Protein AF-0000000080282069 (afdb_homodimer)

Sequence (266 aa):
MSERTEATLTEFFRMSTGDTDGASELFAEDVAWDIPGATDLVPWIGPRRNPAEIREFYSLLDKGLVKDRFDVERVLVDGPHAVAIGRLRSTIRSTGKVIETAFTIQFEVNDDGLITKYLLLEDSWHVAQAVLPMSERTEATLTEFFRMSTGDTDGASELFAEDVAWDIPGATDLVPWIGPRRNPAEIREFYSLLDKGLVKDRFDVERVLVDGPHAVAIGRLRSTIRSTGKVIETAFTIQFEVNDDGLITKYLLLEDSWHVAQAVLP

Solvent-accessible surface area (backbone atoms only — not comparable to full-atom values): 13180 Å² total; per-residue (Å²): 96,40,63,52,34,50,53,42,48,54,52,36,62,63,20,60,79,75,34,56,68,64,30,29,66,42,39,27,75,70,22,53,32,33,29,66,45,49,53,91,75,39,84,48,48,40,75,36,46,30,35,69,51,43,46,49,30,53,53,42,39,60,70,46,33,46,85,72,45,75,46,77,74,45,74,42,69,57,39,41,35,33,38,37,34,33,42,39,30,33,34,27,61,90,58,63,33,68,43,72,41,57,36,38,34,41,36,31,30,48,97,86,48,26,30,39,31,38,39,44,39,36,42,18,28,54,50,48,57,30,67,45,127,96,39,61,52,34,50,53,40,49,53,53,36,61,64,21,60,79,74,34,56,69,64,29,28,66,43,40,27,75,68,21,53,32,34,29,67,46,47,53,92,74,39,83,47,48,40,75,36,45,29,36,69,50,45,47,49,30,55,53,42,38,60,70,45,32,47,84,72,46,75,46,76,76,47,74,42,71,57,38,42,35,32,38,37,34,32,42,37,32,33,32,26,61,90,59,64,32,68,43,72,39,58,37,38,35,41,36,30,32,48,97,85,49,26,31,38,31,37,39,43,39,34,44,18,27,54,49,47,55,31,67,47,126

Nearest PDB structures (foldseek):
  3fgy-assembly1_B  TM=9.042E-01  e=4.392E-09  Paraburkholderia xenovorans LB400
  3dm8-assembly1_A-2  TM=8.510E-01  e=1.437E-08  Rhodopseudomonas palustris
  7vx2-assembly1_A  TM=7.931E-01  e=1.465E-06  Rhodococcus erythropolis
  7vwd-assembly1_D  TM=7.943E-01  e=1.750E-06  Rhodococcus erythropolis
  8pyh-assembly1_A  TM=6.235E-01  e=4.300E-05  Crinalium epipsammum PCC 9333

InterPro domains:
  IPR032710 NTF2-like domain superfamily [SSF54427] (12-130)
  IPR037401 SnoaL-like domain [PF12680] (15-117)

Secondary structure (DSSP, 8-state):
-HHHHHHHHHHHHHHHTT-HHHHHTTEEEEEEEE--S-TTT-TT-S-B-SHHHHHHHHHHHHHHEEEEEEEEEEEEEETTEEEEEEEEEEEETTT--EEEEEEEEEEEE-TTS-EEEEEEEEBHHHHHHHH--/-HHHHHHHHHHHHHHHTT-HHHHHTTEEEEEEEE--S-TTT-TT-S-B-SHHHHHHHHHHHHHHEEEEEEEEEEEEEETTEEEEEEEEEEEETTT--EEEEEEEEEEEE-TTS-EEEEEEEEBHHHHHHHH--

Foldseek 3Di:
DQVLLVVLVVQLVVCVVPPQLSNLVLADQAAFAFEDADCVQQVLGGTDTGSVNSSVSVVSVVVFKAWDDDDFPDWDTDVQKIKTKTWGWIATPVQRFIDIWIKMWIWGADPVSGTRYTYIYIPNVVVSVRSDD/DQVLLVVLVVQLVVCVVPPQLSNLVLADQAAFAFEDADCVQQVLGGTDTGSVNSSVSVVSVVVFKAWDDDDFPDWDTDVQKIKTKTWGWIATPVQRFIDIWIKMWIWGADPVSGTRYTYIDIPNVVVSVRSDD

pLDDT: mean 96.97, std 3.67, range [77.62, 98.94]

Radius of gyration: 18.47 Å; Cα contacts (8 Å, |Δi|>4): 613; chains: 2; bounding box: 46×48×39 Å

Organism: Amycolatopsis orientalis (NCBI:txid31958)

Structure (mmCIF, N/CA/C/O backbone):
data_AF-0000000080282069-model_v1
#
loop_
_entity.id
_entity.type
_entity.pdbx_description
1 polymer 'SnoaL-like domain-containing protein'
#
loop_
_atom_site.group_PDB
_atom_site.id
_atom_site.type_symbol
_atom_site.label_atom_id
_atom_site.label_alt_id
_atom_site.label_comp_id
_atom_site.label_asym_id
_atom_site.label_entity_id
_atom_site.label_seq_id
_atom_site.pdbx_PDB_ins_code
_atom_site.Cartn_x
_atom_site.Cartn_y
_atom_site.Cartn_z
_atom_site.occupancy
_atom_site.B_iso_or_equiv
_atom_site.auth_seq_id
_atom_site.auth_comp_id
_atom_site.auth_asym_id
_atom_site.auth_atom_id
_atom_site.pdbx_PDB_model_num
ATOM 1 N N . MET A 1 1 ? 21.516 13.992 -3.854 1 89.25 1 MET A N 1
ATOM 2 C CA . MET A 1 1 ? 20.062 14.055 -4.059 1 89.25 1 MET A CA 1
ATOM 3 C C . MET A 1 1 ? 19.344 13.141 -3.086 1 89.25 1 MET A C 1
ATOM 5 O O . MET A 1 1 ? 18.406 13.562 -2.406 1 89.25 1 MET A O 1
ATOM 9 N N . SER A 1 2 ? 19.953 12.008 -2.82 1 93.75 2 SER A N 1
ATOM 10 C CA . SER A 1 2 ? 19.359 11.078 -1.854 1 93.75 2 SER A CA 1
ATOM 11 C C . SER A 1 2 ? 19.562 11.578 -0.426 1 93.75 2 SER A C 1
ATOM 13 O O . SER A 1 2 ? 18.703 11.391 0.429 1 93.75 2 SER A O 1
ATOM 15 N N . GLU A 1 3 ? 20.547 12.305 -0.202 1 96.12 3 GLU A N 1
ATOM 16 C CA . GLU A 1 3 ? 20.844 12.812 1.133 1 96.12 3 GLU A CA 1
ATOM 17 C C . GLU A 1 3 ? 19.797 13.828 1.583 1 96.12 3 GLU A C 1
ATOM 19 O O . GLU A 1 3 ? 19.391 13.828 2.746 1 96.12 3 GLU A O 1
ATOM 24 N N . ARG A 1 4 ? 19.422 14.742 0.702 1 97.5 4 ARG A N 1
ATOM 25 C CA . ARG A 1 4 ? 18.391 15.719 1.001 1 97.5 4 ARG A CA 1
ATOM 26 C C . ARG A 1 4 ? 17.062 15.039 1.312 1 97.5 4 ARG A C 1
ATOM 28 O O . ARG A 1 4 ? 16.375 15.398 2.271 1 97.5 4 ARG A O 1
ATOM 35 N N . THR A 1 5 ? 16.703 14.055 0.481 1 98.44 5 THR A N 1
ATOM 36 C CA . THR A 1 5 ? 15.492 13.289 0.71 1 98.44 5 THR A CA 1
ATOM 37 C C . THR A 1 5 ? 15.516 12.617 2.08 1 98.44 5 THR A C 1
ATOM 39 O O . THR A 1 5 ? 14.555 12.695 2.84 1 98.44 5 THR A O 1
ATOM 42 N N . GLU A 1 6 ? 16.625 11.992 2.42 1 98.06 6 GLU A N 1
ATOM 43 C CA . GLU A 1 6 ? 16.781 11.312 3.703 1 98.06 6 GLU A CA 1
ATOM 44 C C . GLU A 1 6 ? 16.641 12.297 4.863 1 98.06 6 GLU A C 1
ATOM 46 O O . GLU A 1 6 ? 15.969 11.992 5.852 1 98.06 6 GLU A O 1
ATOM 51 N N . ALA A 1 7 ? 17.281 13.406 4.781 1 97.88 7 ALA A N 1
ATOM 52 C CA . ALA A 1 7 ? 17.219 14.414 5.844 1 97.88 7 ALA A CA 1
ATOM 53 C C . ALA A 1 7 ? 15.797 14.914 6.039 1 97.88 7 ALA A C 1
ATOM 55 O O . ALA A 1 7 ? 15.328 15.047 7.176 1 97.88 7 ALA A O 1
ATOM 56 N N . THR A 1 8 ? 15.141 15.234 4.914 1 98.25 8 THR A N 1
ATOM 57 C CA . THR A 1 8 ? 13.766 15.719 4.965 1 98.25 8 THR A CA 1
ATOM 58 C C . THR A 1 8 ? 12.859 14.695 5.637 1 98.25 8 THR A C 1
ATOM 60 O O . THR A 1 8 ? 12.062 15.047 6.508 1 98.25 8 THR A O 1
ATOM 63 N N . LEU A 1 9 ? 13.008 13.43 5.328 1 98.06 9 LEU A N 1
ATOM 64 C CA . LEU A 1 9 ? 12.102 12.406 5.84 1 98.06 9 LEU A CA 1
ATOM 65 C C . LEU A 1 9 ? 12.422 12.086 7.297 1 98.06 9 LEU A C 1
ATOM 67 O O . LEU A 1 9 ? 11.523 11.758 8.07 1 98.06 9 LEU A O 1
ATOM 71 N N . THR A 1 10 ? 13.695 12.188 7.648 1 96.81 10 THR A N 1
ATOM 72 C CA . THR A 1 10 ? 14.039 12.062 9.062 1 96.81 10 THR A CA 1
ATOM 73 C C . THR A 1 10 ? 13.312 13.117 9.891 1 96.81 10 THR A C 1
ATOM 75 O O . THR A 1 10 ? 12.727 12.805 10.93 1 96.81 10 THR A O 1
ATOM 78 N N . GLU A 1 11 ? 13.344 14.336 9.422 1 96.06 11 GLU A N 1
ATOM 79 C CA . GLU A 1 11 ? 12.641 15.414 10.102 1 96.06 11 GLU A CA 1
ATOM 80 C C . GLU A 1 11 ? 11.133 15.195 10.078 1 96.06 11 GLU A C 1
ATOM 82 O O . GLU A 1 11 ? 10.445 15.414 11.078 1 96.06 11 GLU A O 1
ATOM 87 N N . PHE A 1 12 ? 10.633 14.695 8.969 1 97.88 12 PHE A N 1
ATOM 88 C CA . PHE A 1 12 ? 9.203 14.453 8.836 1 97.88 12 PHE A CA 1
ATOM 89 C C . PHE A 1 12 ? 8.727 13.43 9.859 1 97.88 12 PHE A C 1
ATOM 91 O O . PHE A 1 12 ? 7.746 13.672 10.57 1 97.88 12 PHE A O 1
ATOM 98 N N . PHE A 1 13 ? 9.406 12.32 9.969 1 96 13 PHE A N 1
ATOM 99 C CA . PHE A 1 13 ? 8.961 11.266 10.867 1 96 13 PHE A CA 1
ATOM 100 C C . PHE A 1 13 ? 9.148 11.68 12.32 1 96 13 PHE A C 1
ATOM 102 O O . PHE A 1 13 ? 8.352 11.297 13.188 1 96 13 PHE A O 1
ATOM 109 N N . ARG A 1 14 ? 10.094 12.492 12.609 1 92.31 14 ARG A N 1
ATOM 110 C CA . ARG A 1 14 ? 10.266 13.039 13.953 1 92.31 14 ARG A CA 1
ATOM 111 C C . ARG A 1 14 ? 9.078 13.914 14.344 1 92.31 14 ARG A C 1
ATOM 113 O O . ARG A 1 14 ? 8.562 13.805 15.461 1 92.31 14 ARG A O 1
ATOM 120 N N . MET A 1 15 ? 8.609 14.703 13.461 1 89.75 15 MET A N 1
ATOM 121 C CA . MET A 1 15 ? 7.59 15.703 13.742 1 89.75 15 MET A CA 1
ATOM 122 C C . MET A 1 15 ? 6.191 15.094 13.68 1 89.75 15 MET A C 1
ATOM 124 O O . MET A 1 15 ? 5.297 15.508 14.414 1 89.75 15 MET A O 1
ATOM 128 N N . SER A 1 16 ? 6.004 14.109 12.836 1 83.81 16 SER A N 1
ATOM 129 C CA . SER A 1 16 ? 4.676 13.562 12.586 1 83.81 16 SER A CA 1
ATOM 130 C C . SER A 1 16 ? 4.125 12.852 13.82 1 83.81 16 SER A C 1
ATOM 132 O O . SER A 1 16 ? 2.914 12.648 13.93 1 83.81 16 SER A O 1
ATOM 134 N N . THR A 1 17 ? 4.801 12.5 14.812 1 78.81 17 THR A N 1
ATOM 135 C CA . THR A 1 17 ? 4.391 11.805 16.031 1 78.81 17 THR A CA 1
ATOM 136 C C . THR A 1 17 ? 4.023 12.805 17.125 1 78.81 17 THR A C 1
ATOM 138 O O . THR A 1 17 ? 3.287 12.469 18.047 1 78.81 17 THR A O 1
ATOM 141 N N . GLY A 1 18 ? 4.309 14.078 16.922 1 78.25 18 GLY A N 1
ATOM 142 C CA . GLY A 1 18 ? 4.066 14.969 18.047 1 78.25 18 GLY A CA 1
ATOM 143 C C . GLY A 1 18 ? 3.906 16.422 17.625 1 78.25 18 GLY A C 1
ATOM 144 O O . GLY A 1 18 ? 3.289 17.219 18.344 1 78.25 18 GLY A O 1
ATOM 145 N N . ASP A 1 19 ? 4.438 16.812 16.625 1 83.56 19 ASP A N 1
ATOM 146 C CA . ASP A 1 19 ? 4.387 18.172 16.125 1 83.56 19 ASP A CA 1
ATOM 147 C C . ASP A 1 19 ? 3.805 18.219 14.711 1 83.56 19 ASP A C 1
ATOM 149 O O . ASP A 1 19 ? 4.535 18.438 13.742 1 83.56 19 ASP A O 1
ATOM 153 N N . THR A 1 20 ? 2.521 18.25 14.68 1 85.38 20 THR A N 1
ATOM 154 C CA . THR A 1 20 ? 1.854 18.125 13.391 1 85.38 20 THR A CA 1
ATOM 155 C C . THR A 1 20 ? 2 19.406 12.578 1 85.38 20 THR A C 1
ATOM 157 O O . THR A 1 20 ? 2.074 19.359 11.352 1 85.38 20 THR A O 1
ATOM 160 N N . ASP A 1 21 ? 2.053 20.531 13.25 1 87.25 21 ASP A N 1
ATOM 161 C CA . ASP A 1 21 ? 2.285 21.781 12.539 1 87.25 21 ASP A CA 1
ATOM 162 C C . ASP A 1 21 ? 3.639 21.766 11.836 1 87.25 21 ASP A C 1
ATOM 164 O O . ASP A 1 21 ? 3.725 22.078 10.641 1 87.25 21 ASP A O 1
ATOM 168 N N . GLY A 1 22 ? 4.59 21.422 12.547 1 90.38 22 GLY A N 1
ATOM 169 C CA . GLY A 1 22 ? 5.91 21.312 11.945 1 90.38 22 GLY A CA 1
ATOM 170 C C . GLY A 1 22 ? 5.957 20.328 10.789 1 90.38 22 GLY A C 1
ATOM 171 O O . GLY A 1 22 ? 6.605 20.594 9.773 1 90.38 22 GLY A O 1
ATOM 172 N N . ALA A 1 23 ? 5.324 19.188 10.891 1 94.06 23 ALA A N 1
ATOM 173 C CA . ALA A 1 23 ? 5.297 18.188 9.828 1 94.06 23 ALA A CA 1
ATOM 174 C C . ALA A 1 23 ? 4.648 18.75 8.57 1 94.06 23 ALA A C 1
ATOM 176 O O . ALA A 1 23 ? 5.141 18.531 7.457 1 94.06 23 ALA A O 1
ATOM 177 N N . SER A 1 24 ? 3.543 19.484 8.766 1 95.06 24 SER A N 1
ATOM 178 C CA . SER A 1 24 ? 2.809 20.047 7.633 1 95.06 24 SER A CA 1
ATOM 179 C C . SER A 1 24 ? 3.656 21.062 6.871 1 95.06 24 SER A C 1
ATOM 181 O O . SER A 1 24 ? 3.52 21.188 5.652 1 95.06 24 SER A O 1
ATOM 183 N N . GLU A 1 25 ? 4.59 21.703 7.531 1 94 25 GLU A N 1
ATOM 184 C CA . GLU A 1 25 ? 5.422 22.734 6.93 1 94 25 GLU A CA 1
ATOM 185 C C . GLU A 1 25 ? 6.508 22.141 6.047 1 94 25 GLU A C 1
ATOM 187 O O . GLU A 1 25 ? 7.148 22.844 5.266 1 94 25 GLU A O 1
ATOM 192 N N . LEU A 1 26 ? 6.699 20.891 6.152 1 97.56 26 LEU A N 1
ATOM 193 C CA . LEU A 1 26 ? 7.699 20.203 5.336 1 97.56 26 LEU A CA 1
ATOM 194 C C . LEU A 1 26 ? 7.148 19.906 3.947 1 97.56 26 LEU A C 1
ATOM 196 O O . LEU A 1 26 ? 7.891 19.469 3.062 1 97.56 26 LEU A O 1
ATOM 200 N N . PHE A 1 27 ? 5.902 20.141 3.719 1 98.5 27 PHE A N 1
ATOM 201 C CA . PHE A 1 27 ? 5.285 19.875 2.424 1 98.5 27 PHE A CA 1
ATOM 202 C C . PHE A 1 27 ? 5.332 21.109 1.536 1 98.5 27 PHE A C 1
ATOM 204 O O . PHE A 1 27 ? 5.262 22.25 2.029 1 98.5 27 PHE A O 1
ATOM 211 N N . ALA A 1 28 ? 5.453 20.922 0.21 1 98.62 28 ALA A N 1
ATOM 212 C CA . ALA A 1 28 ? 5.383 21.984 -0.788 1 98.62 28 ALA A CA 1
ATOM 213 C C . ALA A 1 28 ? 3.977 22.562 -0.868 1 98.62 28 ALA A C 1
ATOM 215 O O . ALA A 1 28 ? 3.004 21.906 -0.484 1 98.62 28 ALA A O 1
ATOM 216 N N . GLU A 1 29 ? 3.836 23.766 -1.388 1 97.94 29 GLU A N 1
ATOM 217 C CA . GLU A 1 29 ? 2.549 24.438 -1.532 1 97.94 29 GLU A CA 1
ATOM 218 C C . GLU A 1 29 ? 1.645 23.703 -2.51 1 97.94 29 GLU A C 1
ATOM 220 O O . GLU A 1 29 ? 0.418 23.766 -2.4 1 97.94 29 GLU A O 1
ATOM 225 N N . ASP A 1 30 ? 2.301 23.109 -3.459 1 98.06 30 ASP A N 1
ATOM 226 C CA . ASP A 1 30 ? 1.616 22.188 -4.363 1 98.06 30 ASP A CA 1
ATOM 227 C C . ASP A 1 30 ? 2.066 20.75 -4.125 1 98.06 30 ASP A C 1
ATOM 229 O O . ASP A 1 30 ? 3.166 20.359 -4.531 1 98.06 30 ASP A O 1
ATOM 233 N N . VAL A 1 31 ? 1.295 20 -3.387 1 98.69 31 VAL A N 1
ATOM 234 C CA . VAL A 1 31 ? 1.684 18.641 -2.992 1 98.69 31 VAL A CA 1
ATOM 235 C C . VAL A 1 31 ? 0.633 17.641 -3.469 1 98.69 31 VAL A C 1
ATOM 237 O O . VAL A 1 31 ? -0.567 17.922 -3.416 1 98.69 31 VAL A O 1
ATOM 240 N N . ALA A 1 32 ? 1.065 16.547 -4.055 1 98.81 32 ALA A N 1
ATOM 241 C CA . ALA A 1 32 ? 0.208 15.398 -4.336 1 98.81 32 ALA A CA 1
ATOM 242 C C . ALA A 1 32 ? 0.134 14.461 -3.133 1 98.81 32 ALA A C 1
ATOM 244 O O . ALA A 1 32 ? 0.988 13.586 -2.965 1 98.81 32 ALA A O 1
ATOM 245 N N . TRP A 1 33 ? -0.809 14.641 -2.279 1 98.81 33 TRP A N 1
ATOM 246 C CA . TRP A 1 33 ? -1.062 13.844 -1.082 1 98.81 33 TRP A CA 1
ATOM 247 C C . TRP A 1 33 ? -2.314 12.992 -1.248 1 98.81 33 TRP A C 1
ATOM 249 O O . TRP A 1 33 ? -3.326 13.461 -1.774 1 98.81 33 TRP A O 1
ATOM 259 N N . ASP A 1 34 ? -2.184 11.719 -0.85 1 98.94 34 ASP A N 1
ATOM 260 C CA . ASP A 1 34 ? -3.406 10.922 -0.859 1 98.94 34 ASP A CA 1
ATOM 261 C C . ASP A 1 34 ? -3.293 9.727 0.084 1 98.94 34 ASP A C 1
ATOM 263 O O . ASP A 1 34 ? -2.215 9.148 0.229 1 98.94 34 ASP A O 1
ATOM 267 N N . ILE A 1 35 ? -4.336 9.43 0.759 1 98.88 35 ILE A N 1
ATOM 268 C CA . ILE A 1 35 ? -4.613 8.148 1.403 1 98.88 35 ILE A CA 1
ATOM 269 C C . ILE A 1 35 ? -5.883 7.539 0.813 1 98.88 35 ILE A C 1
ATOM 271 O O . ILE A 1 35 ? -6.996 7.93 1.182 1 98.88 35 ILE A O 1
ATOM 275 N N . PRO A 1 36 ? -5.77 6.598 -0.074 1 98.88 36 PRO A N 1
ATOM 276 C CA . PRO A 1 36 ? -6.93 6.031 -0.762 1 98.88 36 PRO A CA 1
ATOM 277 C C . PRO A 1 36 ? -7.789 5.16 0.151 1 98.88 36 PRO A C 1
ATOM 279 O O . PRO A 1 36 ? -7.289 4.621 1.143 1 98.88 36 PRO A O 1
ATOM 282 N N . GLY A 1 37 ? -9.055 4.988 -0.215 1 98.75 37 GLY A N 1
ATOM 283 C CA . GLY A 1 37 ? -9.977 4.141 0.523 1 98.75 37 GLY A CA 1
ATOM 284 C C . GLY A 1 37 ? -11.406 4.652 0.5 1 98.75 37 GLY A C 1
ATOM 285 O O . GLY A 1 37 ? -11.836 5.254 -0.486 1 98.75 37 GLY A O 1
ATOM 286 N N . ALA A 1 38 ? -12.102 4.395 1.572 1 98.69 38 ALA A N 1
ATOM 287 C CA . ALA A 1 38 ? -13.516 4.734 1.686 1 98.69 38 ALA A CA 1
ATOM 288 C C . ALA A 1 38 ? -13.703 6.176 2.152 1 98.69 38 ALA A C 1
ATOM 290 O O . ALA A 1 38 ? -14.148 6.418 3.275 1 98.69 38 ALA A O 1
ATOM 291 N N . THR A 1 39 ? -13.539 7.137 1.254 1 98.44 39 THR A N 1
ATOM 292 C CA . THR A 1 39 ? -13.508 8.547 1.61 1 98.44 39 THR A CA 1
ATOM 293 C C . THR A 1 39 ? -14.883 9.008 2.1 1 98.44 39 THR A C 1
ATOM 295 O O . THR A 1 39 ? -14.984 9.977 2.857 1 98.44 39 THR A O 1
ATOM 298 N N . ASP A 1 40 ? -15.898 8.266 1.758 1 97.75 40 ASP A N 1
ATOM 299 C CA . ASP A 1 40 ? -17.234 8.617 2.213 1 97.75 40 ASP A CA 1
ATOM 300 C C . ASP A 1 40 ? -17.469 8.172 3.656 1 97.75 40 ASP A C 1
ATOM 302 O O . ASP A 1 40 ? -18.375 8.664 4.332 1 97.75 40 ASP A O 1
ATOM 306 N N . LEU A 1 41 ? -16.688 7.25 4.145 1 98.06 41 LEU A N 1
ATOM 307 C CA . LEU A 1 41 ? -16.875 6.652 5.465 1 98.06 41 LEU A CA 1
ATOM 308 C C . LEU A 1 41 ? -15.805 7.133 6.438 1 98.06 41 LEU A C 1
ATOM 310 O O . LEU A 1 41 ? -16.047 7.211 7.645 1 98.06 41 LEU A O 1
ATOM 314 N N . VAL A 1 42 ? -14.602 7.363 5.977 1 98.62 42 VAL A N 1
ATOM 315 C CA . VAL A 1 42 ? -13.438 7.68 6.797 1 98.62 42 VAL A CA 1
ATOM 316 C C . VAL A 1 42 ? -13.062 9.148 6.617 1 98.62 42 VAL A C 1
ATOM 318 O O . VAL A 1 42 ? -12.438 9.516 5.621 1 98.62 42 VAL A O 1
ATOM 321 N N . PRO A 1 43 ? -13.305 9.906 7.5 1 97.56 43 PRO A N 1
ATOM 322 C CA . PRO A 1 43 ? -13.266 11.359 7.309 1 97.56 43 PRO A CA 1
ATOM 323 C C . PRO A 1 43 ? -11.852 11.883 7.039 1 97.56 43 PRO A C 1
ATOM 325 O O . PRO A 1 43 ? -11.688 12.953 6.441 1 97.56 43 PRO A O 1
ATOM 328 N N . TRP A 1 44 ? -10.867 11.18 7.527 1 98.25 44 TRP A N 1
ATOM 329 C CA . TRP A 1 44 ? -9.531 11.781 7.508 1 98.25 44 TRP A CA 1
ATOM 330 C C . TRP A 1 44 ? -8.75 11.328 6.281 1 98.25 44 TRP A C 1
ATOM 332 O O . TRP A 1 44 ? -7.629 11.789 6.047 1 98.25 44 TRP A O 1
ATOM 342 N N . ILE A 1 45 ? -9.273 10.438 5.48 1 98.75 45 ILE A N 1
ATOM 343 C CA . ILE A 1 45 ? -8.484 9.984 4.34 1 98.75 45 ILE A CA 1
ATOM 344 C C . ILE A 1 45 ? -8.875 10.773 3.094 1 98.75 45 ILE A C 1
ATOM 346 O O . ILE A 1 45 ? -9.766 11.625 3.145 1 98.75 45 ILE A O 1
ATOM 350 N N . GLY A 1 46 ? -8.164 10.531 1.941 1 98.62 46 GLY A N 1
ATOM 351 C CA . GLY A 1 46 ? -8.422 11.203 0.678 1 98.62 46 GLY A CA 1
ATOM 352 C C . GLY A 1 46 ? -7.336 12.195 0.305 1 98.62 46 GLY A C 1
ATOM 353 O O . GLY A 1 46 ? -6.34 12.336 1.02 1 98.62 46 GLY A O 1
ATOM 354 N N . PRO A 1 47 ? -7.488 12.875 -0.825 1 98.75 47 PRO A N 1
ATOM 355 C CA . PRO A 1 47 ? -6.449 13.758 -1.367 1 98.75 47 PRO A CA 1
ATOM 356 C C . PRO A 1 47 ? -6.359 15.086 -0.625 1 98.75 47 PRO A C 1
ATOM 358 O O . PRO A 1 47 ? -7.367 15.586 -0.122 1 98.75 47 PRO A O 1
ATOM 361 N N . ARG A 1 48 ? -5.152 15.539 -0.48 1 98.75 48 ARG A N 1
ATOM 362 C CA . ARG A 1 48 ? -4.816 16.906 -0.089 1 98.75 48 ARG A CA 1
ATOM 363 C C . ARG A 1 48 ? -3.871 17.547 -1.101 1 98.75 48 ARG A C 1
ATOM 365 O O . ARG A 1 48 ? -3.154 16.844 -1.819 1 98.75 48 ARG A O 1
ATOM 372 N N . ARG A 1 49 ? -3.812 18.906 -1.078 1 98.5 49 ARG A N 1
ATOM 373 C CA . ARG A 1 49 ? -3.072 19.531 -2.166 1 98.5 49 ARG A CA 1
ATOM 374 C C . ARG A 1 49 ? -2.104 20.578 -1.632 1 98.5 49 ARG A C 1
ATOM 376 O O . ARG A 1 49 ? -1.253 21.078 -2.371 1 98.5 49 ARG A O 1
ATOM 383 N N . ASN A 1 50 ? -2.289 20.922 -0.389 1 97.94 50 ASN A N 1
ATOM 384 C CA . ASN A 1 50 ? -1.432 21.938 0.221 1 97.94 50 ASN A CA 1
ATOM 385 C C . ASN A 1 50 ? -1.301 21.734 1.727 1 97.94 50 ASN A C 1
ATOM 387 O O . ASN A 1 50 ? -2.016 20.906 2.309 1 97.94 50 ASN A O 1
ATOM 391 N N . PRO A 1 51 ? -0.363 22.547 2.379 1 97.62 51 PRO A N 1
ATOM 392 C CA . PRO A 1 51 ? -0.108 22.344 3.809 1 97.62 51 PRO A CA 1
ATOM 393 C C . PRO A 1 51 ? -1.343 22.609 4.668 1 97.62 51 PRO A C 1
ATOM 395 O O . PRO A 1 51 ? -1.542 21.953 5.688 1 97.62 51 PRO A O 1
ATOM 398 N N . ALA A 1 52 ? -2.164 23.531 4.301 1 97.31 52 ALA A N 1
ATOM 399 C CA . ALA A 1 52 ? -3.373 23.812 5.066 1 97.31 52 ALA A CA 1
ATOM 400 C C . ALA A 1 52 ? -4.309 22.609 5.086 1 97.31 52 ALA A C 1
ATOM 402 O O . ALA A 1 52 ? -4.859 22.266 6.129 1 97.31 52 ALA A O 1
ATOM 403 N N . GLU A 1 53 ? -4.496 21.984 3.971 1 98.12 53 GLU A N 1
ATOM 404 C CA . GLU A 1 53 ? -5.328 20.781 3.887 1 98.12 53 GLU A CA 1
ATOM 405 C C . GLU A 1 53 ? -4.703 19.625 4.656 1 98.12 53 GLU A C 1
ATOM 407 O O . GLU A 1 53 ? -5.414 18.781 5.223 1 98.12 53 GLU A O 1
ATOM 412 N N . ILE A 1 54 ? -3.402 19.547 4.699 1 97.94 54 ILE A N 1
ATOM 413 C CA . ILE A 1 54 ? -2.713 18.5 5.441 1 97.94 54 ILE A CA 1
ATOM 414 C C . ILE A 1 54 ? -2.898 18.719 6.941 1 97.94 54 ILE A C 1
ATOM 416 O O . ILE A 1 54 ? -3.09 17.75 7.691 1 97.94 54 ILE A O 1
ATOM 420 N N . ARG A 1 55 ? -2.92 19.969 7.371 1 96.19 55 ARG A N 1
ATOM 421 C CA . ARG A 1 55 ? -3.223 20.25 8.766 1 96.19 55 ARG A CA 1
ATOM 422 C C . ARG A 1 55 ? -4.641 19.812 9.125 1 96.19 55 ARG A C 1
ATOM 424 O O . ARG A 1 55 ? -4.879 19.312 10.219 1 96.19 55 ARG A O 1
ATOM 431 N N . GLU A 1 56 ? -5.523 20 8.195 1 96.56 56 GLU A N 1
ATOM 432 C CA . GLU A 1 56 ? -6.891 19.516 8.398 1 96.56 56 GLU A CA 1
ATOM 433 C C . GLU A 1 56 ? -6.926 18 8.547 1 96.56 56 GLU A C 1
ATOM 435 O O . GLU A 1 56 ? -7.676 17.469 9.367 1 96.56 56 GLU A O 1
ATOM 440 N N . PHE A 1 57 ? -6.18 17.281 7.773 1 97.5 57 PHE A N 1
ATOM 441 C CA . PHE A 1 57 ? -6.043 15.828 7.918 1 97.5 57 PHE A CA 1
ATOM 442 C C . PHE A 1 57 ? -5.656 15.461 9.344 1 97.5 57 PHE A C 1
ATOM 444 O O . PHE A 1 57 ? -6.273 14.586 9.953 1 97.5 57 PHE A O 1
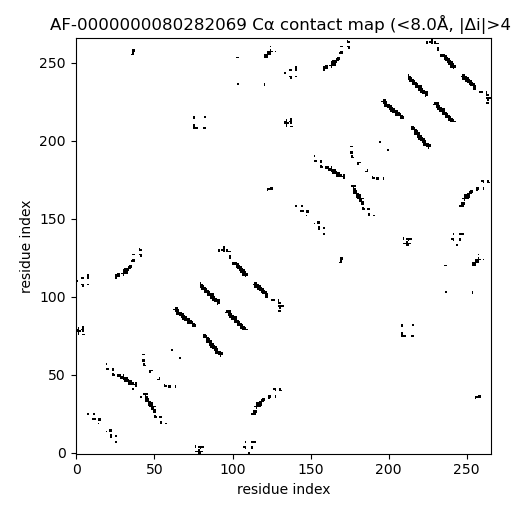ATOM 451 N N . TYR A 1 58 ? -4.594 16.109 9.828 1 96.12 58 TYR A N 1
ATOM 452 C CA . TYR A 1 58 ? -4.121 15.758 11.164 1 96.12 58 TYR A CA 1
ATOM 453 C C . TYR A 1 58 ? -5.195 16.047 12.211 1 96.12 58 TYR A C 1
ATOM 455 O O . TYR A 1 58 ? -5.348 15.281 13.172 1 96.12 58 TYR A O 1
ATOM 463 N N . SER A 1 59 ? -5.93 17.125 12.062 1 95.69 59 SER A N 1
ATOM 464 C CA . SER A 1 59 ? -7.02 17.453 12.977 1 95.69 59 SER A CA 1
ATOM 465 C C . SER A 1 59 ? -8.109 16.391 12.938 1 95.69 59 SER A C 1
ATOM 467 O O . SER A 1 59 ? -8.578 15.93 13.992 1 95.69 59 SER A O 1
ATOM 469 N N . LEU A 1 60 ? -8.516 16.016 11.758 1 97.38 60 LEU A N 1
ATOM 470 C CA . LEU A 1 60 ? -9.531 14.984 11.594 1 97.38 60 LEU A CA 1
ATOM 471 C C . LEU A 1 60 ? -9.047 13.641 12.133 1 97.38 60 LEU A C 1
ATOM 473 O O . LEU A 1 60 ? -9.82 12.898 12.742 1 97.38 60 LEU A O 1
ATOM 477 N N . LEU A 1 61 ? -7.805 13.359 11.875 1 97.06 61 LEU A N 1
ATOM 478 C CA . LEU A 1 61 ? -7.211 12.117 12.359 1 97.06 61 LEU A CA 1
ATOM 479 C C . LEU A 1 61 ? -7.289 12.023 13.875 1 97.06 61 LEU A C 1
ATOM 481 O O . LEU A 1 61 ? -7.727 11.008 14.422 1 97.06 61 LEU A O 1
ATOM 485 N N . ASP A 1 62 ? -6.918 13.102 14.547 1 95.56 62 ASP A N 1
ATOM 486 C CA . ASP A 1 62 ? -6.926 13.141 16 1 95.56 62 ASP A CA 1
ATOM 487 C C . ASP A 1 62 ? -8.344 12.992 16.547 1 95.56 62 ASP A C 1
ATOM 489 O O . ASP A 1 62 ? -8.555 12.406 17.609 1 95.56 62 ASP A O 1
ATOM 493 N N . LYS A 1 63 ? -9.258 13.508 15.844 1 97.31 63 LYS A N 1
ATOM 494 C CA . LYS A 1 63 ? -10.656 13.391 16.25 1 97.31 63 LYS A CA 1
ATOM 495 C C . LYS A 1 63 ? -11.18 11.977 16 1 97.31 63 LYS A C 1
ATOM 497 O O . LYS A 1 63 ? -12.055 11.508 16.734 1 97.31 63 LYS A O 1
ATOM 502 N N . GLY A 1 64 ? -10.633 11.312 15.055 1 97.69 64 GLY A N 1
ATOM 503 C CA . GLY A 1 64 ? -11.219 10.062 14.594 1 97.69 64 GLY A CA 1
ATOM 504 C C . GLY A 1 64 ? -10.641 8.844 15.281 1 97.69 64 GLY A C 1
ATOM 505 O O . GLY A 1 64 ? -11.281 7.793 15.336 1 97.69 64 GLY A O 1
ATOM 506 N N . LEU A 1 65 ? -9.414 8.953 15.711 1 97.81 65 LEU A N 1
ATOM 507 C CA . LEU A 1 65 ? -8.789 7.746 16.25 1 97.81 65 LEU A CA 1
ATOM 508 C C . LEU A 1 65 ? -7.754 8.094 17.312 1 97.81 65 LEU A C 1
ATOM 510 O O . LEU A 1 65 ? -7.371 9.258 17.453 1 97.81 65 LEU A O 1
ATOM 514 N N . VAL A 1 66 ? -7.371 7.094 18.109 1 97.19 66 VAL A N 1
ATOM 515 C CA . VAL A 1 66 ? -6.246 7.129 19.047 1 97.19 66 VAL A CA 1
ATOM 516 C C . VAL A 1 66 ? -5.059 6.375 18.438 1 97.19 66 VAL A C 1
ATOM 518 O O . VAL A 1 66 ? -5.16 5.184 18.141 1 97.19 66 VAL A O 1
ATOM 521 N N . LYS A 1 67 ? -4.051 7.152 18.312 1 94.88 67 LYS A N 1
ATOM 522 C CA . LYS A 1 67 ? -2.834 6.543 17.766 1 94.88 67 LYS A CA 1
ATOM 523 C C . LYS A 1 67 ? -2.139 5.688 18.828 1 94.88 67 LYS A C 1
ATOM 525 O O . LYS A 1 67 ? -1.801 6.176 19.906 1 94.88 67 LYS A O 1
ATOM 530 N N . ASP A 1 68 ? -1.878 4.453 18.516 1 95.5 68 ASP 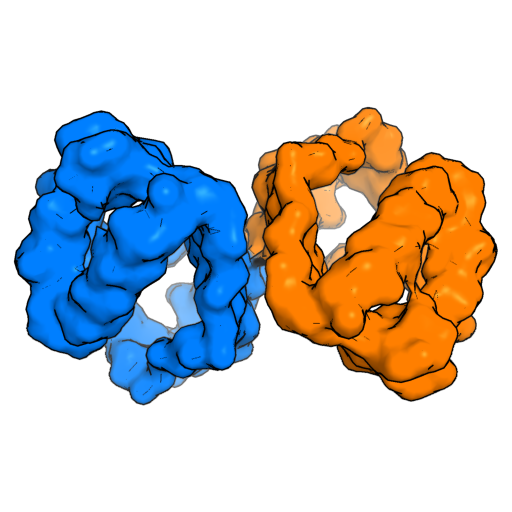A N 1
ATOM 531 C CA . ASP A 1 68 ? -1.192 3.549 19.438 1 95.5 68 ASP A CA 1
ATOM 532 C C . ASP A 1 68 ? 0.246 3.297 18.984 1 95.5 68 ASP A C 1
ATOM 534 O O . ASP A 1 68 ? 1.182 3.449 19.766 1 95.5 68 ASP A O 1
ATOM 538 N N . ARG A 1 69 ? 0.383 2.883 17.766 1 95.5 69 ARG A N 1
ATOM 539 C CA . ARG A 1 69 ? 1.695 2.578 17.203 1 95.5 69 ARG A CA 1
ATOM 540 C C . ARG A 1 69 ? 1.798 3.055 15.766 1 95.5 69 ARG A C 1
ATOM 542 O O . ARG A 1 69 ? 0.839 2.939 15 1 95.5 69 ARG A O 1
ATOM 549 N N . PHE A 1 70 ? 2.893 3.566 15.422 1 96.19 70 PHE A N 1
ATOM 550 C CA . PHE A 1 70 ? 3.318 3.887 14.062 1 96.19 70 PHE A CA 1
ATOM 551 C C . PHE A 1 70 ? 4.801 3.586 13.875 1 96.19 70 PHE A C 1
ATOM 553 O O . PHE A 1 70 ? 5.645 4.469 14.055 1 96.19 70 PHE A O 1
ATOM 560 N N . ASP A 1 71 ? 5.121 2.438 13.5 1 97.12 71 ASP A N 1
ATOM 561 C CA . ASP A 1 71 ? 6.496 1.954 13.43 1 97.12 71 ASP A CA 1
ATOM 562 C C . ASP A 1 71 ? 7.02 2.014 11.992 1 97.12 71 ASP A C 1
ATOM 564 O O . ASP A 1 71 ? 6.559 1.27 11.125 1 97.12 71 ASP A O 1
ATOM 568 N N . VAL A 1 72 ? 7.953 2.887 11.734 1 97.69 72 VAL A N 1
ATOM 569 C CA . VAL A 1 72 ? 8.664 2.908 10.461 1 97.69 72 VAL A CA 1
ATOM 570 C C . VAL A 1 72 ? 9.828 1.916 10.5 1 97.69 72 VAL A C 1
ATOM 572 O O . VAL A 1 72 ? 10.805 2.127 11.219 1 97.69 72 VAL A O 1
ATOM 575 N N . GLU A 1 73 ? 9.719 0.901 9.766 1 97.94 73 GLU A N 1
ATOM 576 C CA . GLU A 1 73 ? 10.68 -0.193 9.812 1 97.94 73 GLU A CA 1
ATOM 577 C C . GLU A 1 73 ? 11.875 0.089 8.906 1 97.94 73 GLU A C 1
ATOM 579 O O . GLU A 1 73 ? 13.008 -0.294 9.219 1 97.94 73 GLU A O 1
ATOM 584 N N . ARG A 1 74 ? 11.609 0.662 7.734 1 98.19 74 ARG A N 1
ATOM 585 C CA . ARG A 1 74 ? 12.633 0.96 6.738 1 98.19 74 ARG A CA 1
ATOM 586 C C . ARG A 1 74 ? 12.203 2.117 5.844 1 98.19 74 ARG A C 1
ATOM 588 O O . ARG A 1 74 ? 11.016 2.275 5.551 1 98.19 74 ARG A O 1
ATOM 595 N N . VAL A 1 75 ? 13.18 2.9 5.418 1 98.62 75 VAL A N 1
ATOM 596 C CA . VAL A 1 75 ? 12.992 3.9 4.371 1 98.62 75 VAL A CA 1
ATOM 597 C C . VAL A 1 75 ? 13.977 3.641 3.232 1 98.62 75 VAL A C 1
ATOM 599 O O . VAL A 1 75 ? 15.195 3.666 3.436 1 98.62 75 VAL A O 1
ATOM 602 N N . LEU A 1 76 ? 13.461 3.314 2.1 1 98.75 76 LEU A N 1
ATOM 603 C CA . LEU A 1 76 ? 14.281 3.158 0.903 1 98.75 76 LEU A CA 1
ATOM 604 C C . LEU A 1 76 ? 14.297 4.445 0.084 1 98.75 76 LEU A C 1
ATOM 606 O O . LEU A 1 76 ? 13.242 5.008 -0.219 1 98.75 76 LEU A O 1
ATOM 610 N N . VAL A 1 77 ? 15.5 4.91 -0.281 1 98.5 77 VAL A N 1
ATOM 611 C CA . VAL A 1 77 ? 15.648 6.207 -0.933 1 98.5 77 VAL A CA 1
ATOM 612 C C . VAL A 1 77 ? 16.406 6.039 -2.25 1 98.5 77 VAL A C 1
ATOM 614 O O . VAL A 1 77 ? 17.375 5.297 -2.32 1 98.5 77 VAL A O 1
ATOM 617 N N . ASP A 1 78 ? 15.883 6.648 -3.299 1 97.69 78 ASP A N 1
ATOM 618 C CA . ASP A 1 78 ? 16.516 6.758 -4.609 1 97.69 78 ASP A CA 1
ATOM 619 C C . ASP A 1 78 ? 16.328 8.156 -5.195 1 97.69 78 ASP A C 1
ATOM 621 O O . ASP A 1 78 ? 15.344 8.422 -5.891 1 97.69 78 ASP A O 1
ATOM 625 N N . GLY A 1 79 ? 17.391 9.008 -5.012 1 97.81 79 GLY A N 1
ATOM 626 C CA . GLY A 1 79 ? 17.25 10.391 -5.43 1 97.81 79 GLY A CA 1
ATOM 627 C C . GLY A 1 79 ? 16.141 11.125 -4.719 1 97.81 79 GLY A C 1
ATOM 628 O O . GLY A 1 79 ? 16.062 11.125 -3.486 1 97.81 79 GLY A O 1
ATOM 629 N N . PRO A 1 80 ? 15.234 11.773 -5.492 1 98.5 80 PRO A N 1
ATOM 630 C CA . PRO A 1 80 ? 14.117 12.5 -4.891 1 98.5 80 PRO A CA 1
ATOM 631 C C . PRO A 1 80 ? 12.984 11.578 -4.434 1 98.5 80 PRO A C 1
ATOM 633 O O . PRO A 1 80 ? 12.008 12.039 -3.844 1 98.5 80 PRO A O 1
ATOM 636 N N . HIS A 1 81 ? 13.07 10.289 -4.758 1 98.75 81 HIS A N 1
ATOM 637 C CA . HIS A 1 81 ? 12.016 9.336 -4.449 1 98.75 81 HIS A CA 1
ATOM 638 C C . HIS A 1 81 ? 12.344 8.531 -3.197 1 98.75 81 HIS A C 1
ATOM 640 O O . HIS A 1 81 ? 13.508 8.188 -2.967 1 98.75 81 HIS A O 1
ATOM 646 N N . ALA A 1 82 ? 11.359 8.242 -2.412 1 98.88 82 ALA A N 1
ATOM 647 C CA . ALA A 1 82 ? 11.539 7.371 -1.253 1 98.88 82 ALA A CA 1
ATOM 648 C C . ALA A 1 82 ? 10.25 6.613 -0.941 1 98.88 82 ALA A C 1
ATOM 650 O O . ALA A 1 82 ? 9.156 7.07 -1.277 1 98.88 82 ALA A O 1
ATOM 651 N N . VAL A 1 83 ? 10.414 5.469 -0.386 1 98.94 83 VAL A N 1
ATOM 652 C CA . VAL A 1 83 ? 9.289 4.707 0.154 1 98.94 83 VAL A CA 1
ATOM 653 C C . VAL A 1 83 ? 9.609 4.266 1.581 1 98.94 83 VAL A C 1
ATOM 655 O O . VAL A 1 83 ? 10.648 3.658 1.833 1 98.94 83 VAL A O 1
ATOM 658 N N . ALA A 1 84 ? 8.742 4.637 2.488 1 98.88 84 ALA A N 1
ATOM 659 C CA . ALA A 1 84 ? 8.797 4.113 3.852 1 98.88 84 ALA A CA 1
ATOM 660 C C . ALA A 1 84 ? 7.871 2.914 4.02 1 98.88 84 ALA A C 1
ATOM 662 O O . ALA A 1 84 ? 6.75 2.91 3.504 1 98.88 84 ALA A O 1
ATOM 663 N N . ILE A 1 85 ? 8.352 1.903 4.68 1 98.88 85 ILE A N 1
ATOM 664 C CA . ILE A 1 85 ? 7.523 0.755 5.023 1 98.88 85 ILE A CA 1
ATOM 665 C C . ILE A 1 85 ? 7.422 0.626 6.543 1 98.88 85 ILE A C 1
ATOM 667 O O . ILE A 1 85 ? 8.359 0.974 7.266 1 98.88 85 ILE A O 1
ATOM 671 N N . GLY A 1 86 ? 6.289 0.161 7.023 1 98.5 86 GLY A N 1
ATOM 672 C CA . GLY A 1 86 ? 6.09 0.015 8.461 1 98.5 86 GLY A CA 1
ATOM 673 C C . GLY A 1 86 ? 4.754 -0.615 8.812 1 98.5 86 GLY A C 1
ATOM 674 O O . GLY A 1 86 ? 4.121 -1.254 7.969 1 98.5 86 GLY A O 1
ATOM 675 N N . ARG A 1 87 ? 4.469 -0.587 10.078 1 98.44 87 ARG A N 1
ATOM 676 C CA . ARG A 1 87 ? 3.211 -1.075 10.633 1 98.44 87 ARG A CA 1
ATOM 677 C C . ARG A 1 87 ? 2.586 -0.044 11.57 1 98.44 87 ARG A C 1
ATOM 679 O O . ARG A 1 87 ? 3.297 0.656 12.289 1 98.44 87 ARG A O 1
ATOM 686 N N . LEU A 1 88 ? 1.249 0.018 11.562 1 97.94 88 LEU A N 1
ATOM 687 C CA . LEU A 1 88 ? 0.536 0.941 12.438 1 97.94 88 LEU A CA 1
ATOM 688 C C . LEU A 1 88 ? -0.602 0.232 13.164 1 97.94 88 LEU A C 1
ATOM 690 O O . LEU A 1 88 ? -1.04 -0.841 12.742 1 97.94 88 LEU A O 1
ATOM 694 N N . ARG A 1 89 ? -0.935 0.704 14.273 1 98.25 89 ARG A N 1
ATOM 695 C CA . ARG A 1 89 ? -2.076 0.289 15.078 1 98.25 89 ARG A CA 1
ATOM 696 C C . ARG A 1 89 ? -2.809 1.498 15.656 1 98.25 89 ARG A C 1
ATOM 698 O O . ARG A 1 89 ? -2.178 2.428 16.156 1 98.25 89 ARG A O 1
ATOM 705 N N . SER A 1 90 ? -4.043 1.583 15.492 1 98.12 90 SER A N 1
ATOM 706 C CA . SER A 1 90 ? -4.867 2.662 16.031 1 98.12 90 SER A CA 1
ATOM 707 C C . SER A 1 90 ? -6.227 2.145 16.484 1 98.12 90 SER A C 1
ATOM 709 O O . SER A 1 90 ? -6.699 1.112 16 1 98.12 90 SER A O 1
ATOM 711 N N . THR A 1 91 ? -6.82 2.793 17.406 1 98.62 91 THR A N 1
ATOM 712 C CA . THR A 1 91 ? -8.18 2.502 17.859 1 98.62 91 THR A CA 1
ATOM 713 C C . THR A 1 91 ? -9.148 3.572 17.359 1 98.62 91 THR A C 1
ATOM 715 O O . THR A 1 91 ? -8.938 4.766 17.594 1 98.62 91 THR A O 1
ATOM 718 N N . ILE A 1 92 ? -10.18 3.146 16.719 1 98.69 92 ILE A N 1
ATOM 719 C CA . ILE A 1 92 ? -11.203 4.066 16.234 1 98.69 92 ILE A CA 1
ATOM 720 C C . ILE A 1 92 ? -12.047 4.574 17.391 1 98.69 92 ILE A C 1
ATOM 722 O O . ILE A 1 92 ? -12.609 3.783 18.156 1 98.69 92 ILE A O 1
ATOM 726 N N . ARG A 1 93 ? -12.18 5.906 17.516 1 98.5 93 ARG A N 1
ATOM 727 C CA . ARG A 1 93 ? -12.852 6.477 18.672 1 98.5 93 ARG A CA 1
ATOM 728 C C . ARG A 1 93 ? -14.336 6.137 18.672 1 98.5 93 ARG A C 1
ATOM 730 O O . ARG A 1 93 ? -14.906 5.809 19.719 1 98.5 93 ARG A O 1
ATOM 737 N N . SER A 1 94 ? -14.984 6.137 17.547 1 98 94 SER A N 1
ATOM 738 C CA . SER A 1 94 ? -16.438 6.016 17.453 1 98 94 SER A CA 1
ATOM 739 C C . SER A 1 94 ? -16.891 4.578 17.703 1 98 94 SER A C 1
ATOM 741 O O . SER A 1 94 ? -17.984 4.344 18.219 1 98 94 SER A O 1
ATOM 743 N N . THR A 1 95 ? -16.062 3.604 17.391 1 98.5 95 THR A N 1
ATOM 744 C CA . THR A 1 95 ? -16.516 2.217 17.422 1 98.5 95 THR A CA 1
ATOM 745 C C . THR A 1 95 ? -15.719 1.417 18.469 1 98.5 95 THR A C 1
ATOM 747 O O . THR A 1 95 ? -16.141 0.325 18.859 1 98.5 95 THR A O 1
ATOM 750 N N . GLY A 1 96 ? -14.555 1.912 18.781 1 98.44 96 GLY A N 1
ATOM 751 C CA . GLY A 1 96 ? -13.664 1.181 19.672 1 98.44 96 GLY A CA 1
ATOM 752 C C . GLY A 1 96 ? -12.883 0.086 18.969 1 98.44 96 GLY A C 1
ATOM 753 O O . GLY A 1 96 ? -12.039 -0.574 19.578 1 98.44 96 GLY A O 1
ATOM 754 N N . LYS A 1 97 ? -13.109 -0.15 17.719 1 98.56 97 LYS A N 1
ATOM 755 C CA . LYS A 1 97 ? -12.422 -1.181 16.953 1 98.56 97 LYS A CA 1
ATOM 756 C C . LYS A 1 97 ? -10.977 -0.773 16.656 1 98.56 97 LYS A C 1
ATOM 758 O O . LYS A 1 97 ? -10.648 0.415 16.656 1 98.56 97 LYS A O 1
ATOM 763 N N . VAL A 1 98 ? -10.141 -1.77 16.422 1 98.5 98 VAL A N 1
ATOM 764 C CA . VAL A 1 98 ? -8.711 -1.552 16.234 1 98.5 98 VAL A CA 1
ATOM 765 C C . VAL A 1 98 ? -8.352 -1.77 14.766 1 98.5 98 VAL A C 1
ATOM 767 O O . VAL A 1 98 ? -8.828 -2.715 14.133 1 98.5 98 VAL A O 1
ATOM 770 N N . ILE A 1 99 ? -7.602 -0.833 14.227 1 98.12 99 ILE A N 1
ATOM 771 C CA . ILE A 1 99 ? -6.91 -1.007 12.953 1 98.12 99 ILE A CA 1
ATOM 772 C C . ILE A 1 99 ? -5.449 -1.377 13.203 1 98.12 99 ILE A C 1
ATOM 774 O O . ILE A 1 99 ? -4.742 -0.676 13.93 1 98.12 99 ILE A O 1
ATOM 778 N N . GLU A 1 100 ? -4.992 -2.461 12.672 1 98.31 100 GLU A N 1
ATOM 779 C CA . GLU A 1 100 ? -3.605 -2.912 12.703 1 98.31 100 GLU A CA 1
ATOM 780 C C . GLU A 1 100 ? -3.158 -3.416 11.336 1 98.31 100 GLU A C 1
ATOM 782 O O . GLU A 1 100 ? -3.604 -4.473 10.883 1 98.31 100 GLU A O 1
ATOM 787 N N . THR A 1 101 ? -2.363 -2.682 10.688 1 98.25 101 THR A N 1
ATOM 788 C CA . THR A 1 101 ? -2.045 -2.988 9.297 1 98.25 101 THR A CA 1
ATOM 789 C C . THR A 1 101 ? -0.606 -2.594 8.977 1 98.25 101 THR A C 1
ATOM 791 O O . THR A 1 101 ? -0.048 -1.691 9.602 1 98.25 101 THR A O 1
ATOM 794 N N . ALA A 1 102 ? 0.051 -3.289 8.047 1 98.69 102 ALA A N 1
ATOM 795 C CA . ALA A 1 102 ? 1.231 -2.764 7.367 1 98.69 102 ALA A CA 1
ATOM 796 C C . ALA A 1 102 ? 0.885 -1.524 6.547 1 98.69 102 ALA A C 1
ATOM 798 O O . ALA A 1 102 ? -0.28 -1.302 6.211 1 98.69 102 ALA A O 1
ATOM 799 N N . PHE A 1 103 ? 1.851 -0.678 6.254 1 98.88 103 PHE A N 1
ATOM 800 C CA . PHE A 1 103 ? 1.662 0.465 5.371 1 98.88 103 PHE A CA 1
ATOM 801 C C . PHE A 1 103 ? 2.92 0.729 4.551 1 98.88 103 PHE A C 1
ATOM 803 O O . PHE A 1 103 ? 4.008 0.268 4.906 1 98.88 103 PHE A O 1
ATOM 810 N N . THR A 1 104 ? 2.771 1.385 3.459 1 98.94 104 THR A N 1
ATOM 811 C CA . THR A 1 104 ? 3.836 2.053 2.719 1 98.94 104 THR A CA 1
ATOM 812 C C . THR A 1 104 ? 3.494 3.521 2.484 1 98.94 104 THR A C 1
ATOM 814 O O . THR A 1 104 ? 2.328 3.865 2.273 1 98.94 104 THR A O 1
ATOM 817 N N . ILE A 1 105 ? 4.469 4.375 2.492 1 98.94 105 ILE A N 1
ATOM 818 C CA . ILE A 1 105 ? 4.324 5.773 2.1 1 98.94 105 ILE A CA 1
ATOM 819 C C . ILE A 1 105 ? 5.312 6.102 0.984 1 98.94 105 ILE A C 1
ATOM 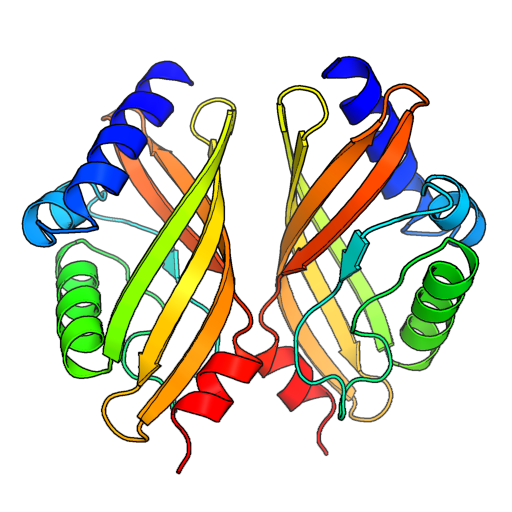821 O O . ILE A 1 105 ? 6.527 5.957 1.161 1 98.94 105 ILE A O 1
ATOM 825 N N . GLN A 1 106 ? 4.805 6.43 -0.181 1 98.94 106 GLN A N 1
ATOM 826 C CA . GLN A 1 106 ? 5.629 6.945 -1.271 1 98.94 106 GLN A CA 1
ATOM 827 C C . GLN A 1 106 ? 5.855 8.445 -1.125 1 98.94 106 GLN A C 1
ATOM 829 O O . GLN A 1 106 ? 4.906 9.203 -0.903 1 98.94 106 GLN A O 1
ATOM 834 N N . PHE A 1 107 ? 7.113 8.852 -1.238 1 98.88 107 PHE A N 1
ATOM 835 C CA . PHE A 1 107 ? 7.484 10.258 -1.13 1 98.88 107 PHE A CA 1
ATOM 836 C C . PHE A 1 107 ? 8.227 10.719 -2.377 1 98.88 107 PHE A C 1
ATOM 838 O O . PHE A 1 107 ? 8.93 9.93 -3.016 1 98.88 107 PHE A O 1
ATOM 845 N N . GLU A 1 108 ? 8.062 11.945 -2.678 1 98.88 108 GLU A N 1
ATOM 846 C CA . GLU A 1 108 ? 9 12.703 -3.496 1 98.88 108 GLU A CA 1
ATOM 847 C C . GLU A 1 108 ? 9.406 14.008 -2.807 1 98.88 108 GLU A C 1
ATOM 849 O O . GLU A 1 108 ? 8.578 14.68 -2.199 1 98.88 108 GLU A O 1
ATOM 854 N N . VAL A 1 109 ? 10.695 14.328 -2.861 1 98.88 109 VAL A N 1
ATOM 855 C CA . VAL A 1 109 ? 11.242 15.547 -2.268 1 98.88 109 VAL A CA 1
ATOM 856 C C . VAL A 1 109 ? 11.914 16.391 -3.35 1 98.88 109 VAL A C 1
ATOM 858 O O . VAL A 1 109 ? 12.711 15.883 -4.141 1 98.88 109 VAL A O 1
ATOM 861 N N . ASN A 1 110 ? 11.555 17.641 -3.379 1 98.5 110 ASN A N 1
ATOM 862 C CA . ASN A 1 110 ? 12.102 18.5 -4.43 1 98.5 110 ASN A CA 1
ATOM 863 C C . ASN A 1 110 ? 13.445 19.094 -4.02 1 98.5 110 ASN A C 1
ATOM 865 O O . ASN A 1 110 ? 13.977 18.766 -2.955 1 98.5 110 ASN A O 1
ATOM 869 N N . ASP A 1 111 ? 13.961 19.922 -4.891 1 97.31 111 ASP A N 1
ATOM 870 C CA . ASP A 1 111 ? 15.305 20.453 -4.703 1 97.31 111 ASP A CA 1
ATOM 871 C C . ASP A 1 111 ? 15.352 21.438 -3.529 1 97.31 111 ASP A C 1
ATOM 873 O O . ASP A 1 111 ? 16.438 21.75 -3.023 1 97.31 111 ASP A O 1
ATOM 877 N N . ASP A 1 112 ? 14.266 21.938 -3.092 1 97.31 112 ASP A N 1
ATOM 878 C CA . ASP A 1 112 ? 14.188 22.828 -1.942 1 97.31 112 ASP A CA 1
ATOM 879 C C . ASP A 1 112 ? 14.047 22.047 -0.642 1 97.31 112 ASP A C 1
ATOM 881 O O . ASP A 1 112 ? 13.961 22.625 0.439 1 97.31 112 ASP A O 1
ATOM 885 N N . GLY A 1 113 ? 13.977 20.766 -0.791 1 98.06 113 GLY A N 1
ATOM 886 C CA . GLY A 1 113 ? 13.852 19.922 0.385 1 98.06 113 GLY A CA 1
ATOM 887 C C . GLY A 1 113 ? 12.422 19.781 0.871 1 98.06 113 GLY A C 1
ATOM 888 O O . GLY A 1 113 ? 12.188 19.391 2.02 1 98.06 113 GLY A O 1
ATOM 889 N N . LEU A 1 114 ? 11.484 20.109 0.051 1 98.69 114 LEU A N 1
ATOM 890 C CA . LEU A 1 114 ? 10.07 20.016 0.412 1 98.69 114 LEU A CA 1
ATOM 891 C C . LEU A 1 114 ? 9.453 18.75 -0.189 1 98.69 114 LEU A C 1
ATOM 893 O O . LEU A 1 114 ? 9.797 18.359 -1.306 1 98.69 114 LEU A O 1
ATOM 897 N N . ILE A 1 115 ? 8.562 18.156 0.572 1 98.81 115 ILE A N 1
ATOM 898 C CA . ILE A 1 115 ? 7.844 16.984 0.109 1 98.81 115 ILE A CA 1
ATOM 899 C C . ILE A 1 115 ? 6.789 17.391 -0.916 1 98.81 115 ILE A C 1
ATOM 901 O O . ILE A 1 115 ? 5.93 18.234 -0.632 1 98.81 115 ILE A O 1
ATOM 905 N N . THR A 1 116 ? 6.816 16.781 -2.074 1 98.88 116 THR A N 1
ATOM 906 C CA . THR A 1 116 ? 5.898 17.125 -3.15 1 98.88 116 THR A CA 1
ATOM 907 C C . THR A 1 116 ? 4.922 15.992 -3.422 1 98.88 116 THR A C 1
ATOM 909 O O . THR A 1 116 ? 3.945 16.156 -4.152 1 98.88 116 THR A O 1
ATOM 912 N N . LYS A 1 117 ? 5.188 14.859 -2.852 1 98.94 117 LYS A N 1
ATOM 913 C CA . LYS A 1 117 ? 4.301 13.711 -2.977 1 98.94 117 LYS A CA 1
ATOM 914 C C . LYS A 1 117 ? 4.25 12.906 -1.678 1 98.94 117 LYS A C 1
ATOM 916 O O . LYS A 1 117 ? 5.281 12.703 -1.032 1 98.94 117 LYS A O 1
ATOM 921 N N . TYR A 1 118 ? 3.109 12.469 -1.285 1 98.88 118 TYR A N 1
ATOM 922 C CA . TYR A 1 118 ? 2.803 11.578 -0.174 1 98.88 118 TYR A CA 1
ATOM 923 C C . TYR A 1 118 ? 1.638 10.656 -0.519 1 98.88 118 TYR A C 1
ATOM 925 O O . TYR A 1 118 ? 0.503 11.117 -0.675 1 98.88 118 TYR A O 1
ATOM 933 N N . LEU A 1 119 ? 1.906 9.445 -0.71 1 98.94 119 LEU A N 1
ATOM 934 C CA . LEU A 1 119 ? 0.87 8.453 -0.955 1 98.94 119 LEU A CA 1
ATOM 935 C C . LEU A 1 119 ? 0.976 7.301 0.042 1 98.94 119 LEU A C 1
ATOM 937 O O . LEU A 1 119 ? 1.908 6.496 -0.027 1 98.94 119 LEU A O 1
ATOM 941 N N . LEU A 1 120 ? 0.066 7.262 0.998 1 98.88 120 LEU A N 1
ATOM 942 C CA . LEU A 1 120 ? 0.039 6.184 1.982 1 98.88 120 LEU A CA 1
ATOM 943 C C . LEU A 1 120 ? -0.942 5.094 1.568 1 98.88 120 LEU A C 1
ATOM 945 O O . LEU A 1 120 ? -2.127 5.363 1.363 1 98.88 120 LEU A O 1
ATOM 949 N N . LEU A 1 121 ? -0.426 3.916 1.351 1 98.94 121 LEU A N 1
ATOM 950 C CA . LEU A 1 121 ? -1.255 2.736 1.131 1 98.94 121 LEU A CA 1
ATOM 951 C C . LEU A 1 121 ? -1.262 1.84 2.365 1 98.94 121 LEU A C 1
ATOM 953 O O . LEU A 1 121 ? -0.214 1.604 2.971 1 98.94 121 LEU A O 1
ATOM 957 N N . GLU A 1 122 ? -2.367 1.438 2.787 1 98.81 122 GLU A N 1
ATOM 958 C CA . GLU A 1 122 ? -2.646 0.461 3.836 1 98.81 122 GLU A CA 1
ATOM 959 C C . GLU A 1 122 ? -3.865 -0.39 3.488 1 98.81 122 GLU A C 1
ATOM 961 O O . GLU A 1 122 ? -4.402 -0.293 2.383 1 98.81 122 GLU A O 1
ATOM 966 N N . ASP A 1 123 ? -4.254 -1.341 4.363 1 98.81 123 ASP A N 1
ATOM 967 C CA . ASP A 1 123 ? -5.453 -2.137 4.129 1 98.81 123 ASP A CA 1
ATOM 968 C C . ASP A 1 123 ? -6.715 -1.291 4.289 1 98.81 123 ASP A C 1
ATOM 970 O O . ASP A 1 123 ? -7.355 -1.317 5.344 1 98.81 123 ASP A O 1
ATOM 974 N N . SER A 1 124 ? -7.094 -0.612 3.191 1 98.81 124 SER A N 1
ATOM 975 C CA . SER A 1 124 ? -8.195 0.346 3.23 1 98.81 124 SER A CA 1
ATOM 976 C C . SER A 1 124 ? -9.523 -0.349 3.516 1 98.81 124 SER A C 1
ATOM 978 O O . SER A 1 124 ? -10.453 0.269 4.039 1 98.81 124 SER A O 1
ATOM 980 N N . TRP A 1 125 ? -9.648 -1.63 3.18 1 98.69 125 TRP A N 1
ATOM 981 C CA . TRP A 1 125 ? -10.844 -2.393 3.52 1 98.69 125 TRP A CA 1
ATOM 982 C C . TRP A 1 125 ? -11.008 -2.504 5.031 1 98.69 125 TRP A C 1
ATOM 984 O O . TRP A 1 125 ? -12.078 -2.215 5.57 1 98.69 125 TRP A O 1
ATOM 994 N N . HIS A 1 126 ? -9.938 -2.857 5.668 1 98.38 126 HIS A N 1
ATOM 995 C CA . HIS A 1 126 ? -10 -3.018 7.117 1 98.38 126 HIS A CA 1
ATOM 996 C C . HIS A 1 126 ? -10.273 -1.687 7.809 1 98.38 126 HIS A C 1
ATOM 998 O O . HIS A 1 126 ? -11.016 -1.636 8.797 1 98.38 126 HIS A O 1
ATOM 1004 N N . VAL A 1 127 ? -9.664 -0.616 7.328 1 98.69 127 VAL A N 1
ATOM 1005 C CA . VAL A 1 127 ? -9.922 0.71 7.875 1 98.69 127 VAL A CA 1
ATOM 1006 C C . VAL A 1 127 ? -11.414 1.031 7.766 1 98.69 127 VAL A C 1
ATOM 1008 O O . VAL A 1 127 ? -12.031 1.492 8.727 1 98.69 127 VAL A O 1
ATOM 1011 N N . ALA A 1 128 ? -11.984 0.786 6.594 1 98.62 128 ALA A N 1
ATOM 1012 C CA . ALA A 1 128 ? -13.406 1.055 6.371 1 98.62 128 ALA A CA 1
ATOM 1013 C C . ALA A 1 128 ? -14.273 0.239 7.324 1 98.62 128 ALA A C 1
ATOM 1015 O O . ALA A 1 128 ? -15.227 0.763 7.906 1 98.62 128 ALA A O 1
ATOM 1016 N N . GLN A 1 129 ? -13.922 -1.017 7.488 1 98.25 129 GLN A N 1
ATOM 1017 C CA . GLN A 1 129 ? -14.695 -1.89 8.367 1 98.25 129 GLN A CA 1
ATOM 1018 C C . GLN A 1 129 ? -14.633 -1.409 9.812 1 98.25 129 GLN A C 1
ATOM 1020 O O . GLN A 1 129 ? -15.602 -1.549 10.562 1 98.25 129 GLN A O 1
ATOM 1025 N N . ALA A 1 130 ? -13.508 -0.83 10.156 1 98.5 130 ALA A N 1
ATOM 1026 C CA . ALA A 1 130 ? -13.273 -0.448 11.547 1 98.5 130 ALA A CA 1
ATOM 1027 C C . ALA A 1 130 ? -14.125 0.759 11.938 1 98.5 130 ALA A C 1
ATOM 1029 O O . ALA A 1 130 ? -14.438 0.952 13.109 1 98.5 130 ALA A O 1
ATOM 1030 N N . VAL A 1 131 ? -14.477 1.636 10.953 1 98.12 131 VAL A N 1
ATOM 1031 C CA . VAL A 1 131 ? -15.219 2.846 11.297 1 98.12 131 VAL A CA 1
ATOM 1032 C C . VAL A 1 131 ? -16.719 2.566 11.242 1 98.12 131 VAL A C 1
ATOM 1034 O O . VAL A 1 131 ? -17.516 3.379 11.703 1 98.12 131 VAL A O 1
ATOM 1037 N N . LEU A 1 132 ? -17.109 1.445 10.617 1 96.69 132 LEU A N 1
ATOM 1038 C CA . LEU A 1 132 ? -18.516 1.064 10.547 1 96.69 132 LEU A CA 1
ATOM 1039 C C . LEU A 1 132 ? -19 0.506 11.875 1 96.69 132 LEU A C 1
ATOM 1041 O O . LEU A 1 132 ? -18.281 -0.26 12.531 1 96.69 132 LEU A O 1
ATOM 1045 N N . PRO A 1 133 ? -20.234 0.865 12.289 1 93.12 133 PRO A N 1
ATOM 1046 C CA . PRO A 1 133 ? -20.75 0.359 13.555 1 93.12 133 PRO A CA 1
ATOM 1047 C C . PRO A 1 133 ? -20.953 -1.154 13.555 1 93.12 133 PRO A C 1
ATOM 1049 O O . PRO A 1 133 ? -21.141 -1.753 12.492 1 93.12 133 PRO A O 1
ATOM 1052 N N . MET B 1 1 ? 24.844 -7.121 -2.705 1 88.88 1 MET B N 1
ATOM 1053 C CA . MET B 1 1 ? 23.594 -7.602 -2.131 1 88.88 1 MET B CA 1
ATOM 1054 C C . MET B 1 1 ? 22.391 -6.965 -2.826 1 88.88 1 MET B C 1
ATOM 1056 O O . MET B 1 1 ? 21.469 -7.664 -3.236 1 88.88 1 MET B O 1
ATOM 1060 N N . SER B 1 2 ? 22.547 -5.719 -3.189 1 93.56 2 SER B N 1
ATOM 1061 C CA . SER B 1 2 ? 21.484 -5.039 -3.92 1 93.56 2 SER B CA 1
ATOM 1062 C C . SER B 1 2 ? 21.422 -5.508 -5.371 1 93.56 2 SER B C 1
ATOM 1064 O O . SER B 1 2 ? 20.328 -5.609 -5.949 1 93.56 2 SER B O 1
ATOM 1066 N N . GLU B 1 3 ? 22.469 -5.934 -5.875 1 96.06 3 GLU B N 1
ATOM 1067 C CA . GLU B 1 3 ? 22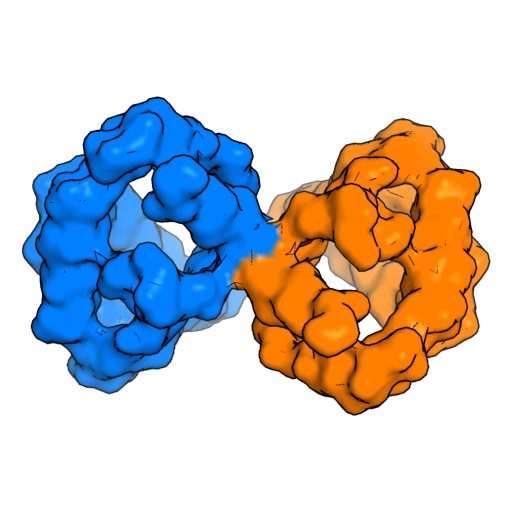.531 -6.391 -7.262 1 96.06 3 GLU B CA 1
ATOM 1068 C C . GLU B 1 3 ? 21.734 -7.676 -7.449 1 96.06 3 GLU B C 1
ATOM 1070 O O . GLU B 1 3 ? 21.047 -7.844 -8.453 1 96.06 3 GLU B O 1
ATOM 1075 N N . ARG B 1 4 ? 21.891 -8.625 -6.547 1 97.44 4 ARG B N 1
ATOM 1076 C CA . ARG B 1 4 ? 21.125 -9.875 -6.598 1 97.44 4 ARG B CA 1
ATOM 1077 C C . ARG B 1 4 ? 19.641 -9.609 -6.504 1 97.44 4 ARG B C 1
ATOM 1079 O O . ARG B 1 4 ? 18.844 -10.195 -7.258 1 97.44 4 ARG B O 1
ATOM 1086 N N . THR B 1 5 ? 19.25 -8.727 -5.57 1 98.38 5 THR B N 1
ATOM 1087 C CA . THR B 1 5 ? 17.859 -8.352 -5.426 1 98.38 5 THR B CA 1
ATOM 1088 C C . THR B 1 5 ? 17.312 -7.758 -6.723 1 98.38 5 THR B C 1
ATOM 1090 O O . THR B 1 5 ? 16.234 -8.141 -7.191 1 98.38 5 THR B O 1
ATOM 1093 N N . GLU B 1 6 ? 18.062 -6.863 -7.324 1 98 6 GLU B N 1
ATOM 1094 C CA . GLU B 1 6 ? 17.656 -6.223 -8.57 1 98 6 GLU B CA 1
ATOM 1095 C C . GLU B 1 6 ? 17.484 -7.246 -9.688 1 98 6 GLU B C 1
ATOM 1097 O O . GLU B 1 6 ? 16.516 -7.195 -10.445 1 98 6 GLU B O 1
ATOM 1102 N N . ALA B 1 7 ? 18.422 -8.125 -9.828 1 97.81 7 ALA B N 1
ATOM 1103 C CA . ALA B 1 7 ? 18.375 -9.148 -10.867 1 97.81 7 ALA B CA 1
ATOM 1104 C C . ALA B 1 7 ? 17.156 -10.047 -10.695 1 97.81 7 ALA B C 1
ATOM 1106 O O . ALA B 1 7 ? 16.453 -10.352 -11.664 1 97.81 7 ALA B O 1
ATOM 1107 N N . THR B 1 8 ? 16.938 -10.492 -9.453 1 98.25 8 THR B N 1
ATOM 1108 C CA . THR B 1 8 ? 15.805 -11.352 -9.148 1 98.25 8 THR B CA 1
ATOM 1109 C C . THR B 1 8 ? 14.492 -10.656 -9.5 1 98.25 8 THR B C 1
ATOM 1111 O O . THR B 1 8 ? 13.617 -11.25 -10.133 1 98.25 8 THR B O 1
ATOM 1114 N N . LEU B 1 9 ? 14.352 -9.391 -9.188 1 98 9 LEU B N 1
ATOM 1115 C CA . LEU B 1 9 ? 13.086 -8.688 -9.391 1 98 9 LEU B CA 1
ATOM 1116 C C . LEU B 1 9 ? 12.891 -8.352 -10.859 1 98 9 LEU B C 1
ATOM 1118 O O . LEU B 1 9 ? 11.758 -8.32 -11.352 1 98 9 LEU B O 1
ATOM 1122 N N . THR B 1 10 ? 14 -8.094 -11.555 1 96.69 10 THR B N 1
ATOM 1123 C CA . THR B 1 10 ? 13.898 -7.934 -13 1 96.69 10 THR B CA 1
ATOM 1124 C C . THR B 1 10 ? 13.305 -9.18 -13.641 1 96.69 10 THR B C 1
ATOM 1126 O O . THR B 1 10 ? 12.391 -9.086 -14.469 1 96.69 10 THR B O 1
ATOM 1129 N N . GLU B 1 11 ? 13.805 -10.328 -13.25 1 95.88 11 GLU B N 1
ATOM 1130 C CA . GLU B 1 11 ? 13.281 -11.586 -13.758 1 95.88 11 GLU B CA 1
ATOM 1131 C C . GLU B 1 11 ? 11.836 -11.805 -13.312 1 95.88 11 GLU B C 1
ATOM 1133 O O . GLU B 1 11 ? 11 -12.25 -14.102 1 95.88 11 GLU B O 1
ATOM 1138 N N . PHE B 1 12 ? 11.547 -11.422 -12.094 1 97.81 12 PHE B N 1
ATOM 1139 C CA . PHE B 1 12 ? 10.195 -11.586 -11.562 1 97.81 12 PHE B CA 1
ATOM 1140 C C . PHE B 1 12 ? 9.188 -10.789 -12.375 1 97.81 12 PHE B C 1
ATOM 1142 O O . PHE B 1 12 ? 8.164 -11.328 -12.797 1 97.81 12 PHE B O 1
ATOM 1149 N N . PHE B 1 13 ? 9.469 -9.547 -12.625 1 95.81 13 PHE B N 1
ATOM 1150 C CA . PHE B 1 13 ? 8.508 -8.695 -13.32 1 95.81 13 PHE B CA 1
ATOM 1151 C C . PHE B 1 13 ? 8.398 -9.094 -14.789 1 95.81 13 PHE B C 1
ATOM 1153 O O . PHE B 1 13 ? 7.328 -8.992 -15.383 1 95.81 13 PHE B O 1
ATOM 1160 N N . ARG B 1 14 ? 9.422 -9.617 -15.352 1 92 14 ARG B N 1
ATOM 1161 C CA . ARG B 1 14 ? 9.367 -10.141 -16.719 1 92 14 ARG B CA 1
ATOM 1162 C C . ARG B 1 14 ? 8.422 -11.336 -16.797 1 92 14 ARG B C 1
ATOM 1164 O O . ARG B 1 14 ? 7.617 -11.43 -17.734 1 92 14 ARG B O 1
ATOM 1171 N N . MET B 1 15 ? 8.453 -12.18 -15.859 1 89.31 15 MET B N 1
ATOM 1172 C CA . MET B 1 15 ? 7.727 -13.445 -15.891 1 89.31 15 MET B CA 1
ATOM 1173 C C . MET B 1 15 ? 6.289 -13.258 -15.43 1 89.31 15 MET B C 1
ATOM 1175 O O . MET B 1 15 ? 5.383 -13.945 -15.906 1 89.31 15 MET B O 1
ATOM 1179 N N . SER B 1 16 ? 6.055 -12.336 -14.523 1 83.06 16 SER B N 1
ATOM 1180 C CA . SER B 1 16 ? 4.746 -12.172 -13.906 1 83.06 16 SER B CA 1
ATOM 1181 C C . SER B 1 16 ? 3.705 -11.695 -14.914 1 83.06 16 SER B C 1
ATOM 1183 O O . SER B 1 16 ? 2.502 -11.844 -14.688 1 83.06 16 SER B O 1
ATOM 1185 N N . THR B 1 17 ? 3.955 -11.211 -16.031 1 77.94 17 THR B N 1
ATOM 1186 C CA . THR B 1 17 ? 3.053 -10.719 -17.062 1 77.94 17 THR B CA 1
ATOM 1187 C C . THR B 1 17 ? 2.705 -11.82 -18.047 1 77.94 17 THR B C 1
ATOM 1189 O O . THR B 1 17 ? 1.685 -11.75 -18.734 1 77.94 17 THR B O 1
ATOM 1192 N N . GLY B 1 18 ? 3.391 -12.938 -18 1 77.62 18 GLY B N 1
ATOM 1193 C CA . GLY B 1 18 ? 3.127 -13.914 -19.047 1 77.62 18 GLY B CA 1
ATOM 1194 C C . GLY B 1 18 ? 3.484 -15.328 -18.641 1 77.62 18 GLY B C 1
ATOM 1195 O O . GLY B 1 18 ? 2.9 -16.297 -19.141 1 77.62 18 GLY B O 1
ATOM 1196 N N . ASP B 1 19 ? 4.383 -15.531 -17.859 1 82.94 19 ASP B N 1
ATOM 1197 C CA . ASP B 1 19 ? 4.859 -16.828 -17.422 1 82.94 19 ASP B CA 1
ATOM 1198 C C . ASP B 1 19 ? 4.715 -16.984 -15.906 1 82.94 19 ASP B C 1
ATOM 1200 O O . ASP B 1 19 ? 5.707 -16.938 -15.172 1 82.94 19 ASP B O 1
ATOM 1204 N N . THR B 1 20 ? 3.553 -17.375 -15.531 1 84.75 20 THR B N 1
ATOM 1205 C CA . THR B 1 20 ? 3.25 -17.406 -14.109 1 84.75 20 THR B CA 1
ATOM 1206 C C . THR B 1 20 ? 3.982 -18.547 -13.414 1 84.75 20 THR B C 1
ATOM 1208 O O . THR B 1 20 ? 4.375 -18.422 -12.25 1 84.75 20 THR B O 1
ATOM 1211 N N . ASP B 1 21 ? 4.18 -19.641 -14.117 1 87.06 21 ASP B N 1
ATOM 1212 C CA . ASP B 1 21 ? 4.945 -20.734 -13.539 1 87.06 21 ASP B CA 1
ATOM 1213 C C . ASP B 1 21 ? 6.375 -20.297 -13.227 1 87.06 21 ASP B C 1
ATOM 1215 O O . ASP B 1 21 ? 6.867 -20.516 -12.117 1 87.06 21 ASP B O 1
ATOM 1219 N N . GLY B 1 22 ? 6.961 -19.719 -14.148 1 90.25 22 GLY B N 1
ATOM 1220 C CA . GLY B 1 22 ? 8.305 -19.203 -13.93 1 90.25 22 GLY B CA 1
ATOM 1221 C C . GLY B 1 22 ? 8.383 -18.219 -12.789 1 90.25 22 GLY B C 1
ATOM 1222 O O . GLY B 1 22 ? 9.328 -18.234 -12 1 90.25 22 GLY 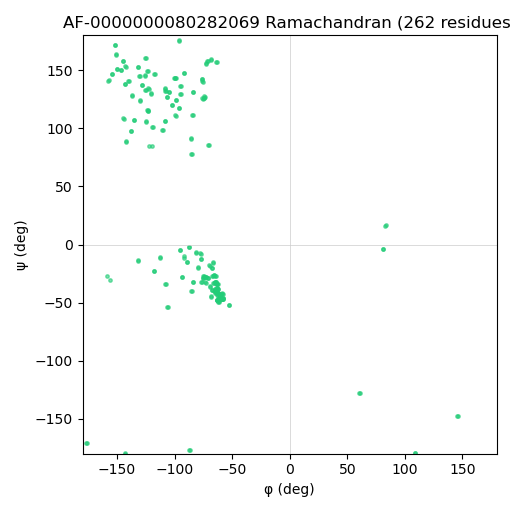B O 1
ATOM 1223 N N . ALA B 1 23 ? 7.445 -17.328 -12.672 1 93.94 23 ALA B N 1
ATOM 1224 C CA . ALA B 1 23 ? 7.418 -16.328 -11.602 1 93.94 23 ALA B CA 1
ATOM 1225 C C . ALA B 1 23 ? 7.324 -17 -10.234 1 93.94 23 ALA B C 1
ATOM 1227 O O . ALA B 1 23 ? 8.016 -16.609 -9.289 1 93.94 23 ALA B O 1
ATOM 1228 N N . SER B 1 24 ? 6.473 -18.031 -10.148 1 95 24 SER B N 1
ATOM 1229 C CA . SER B 1 24 ? 6.262 -18.719 -8.883 1 95 24 SER B CA 1
ATOM 1230 C C . SER B 1 24 ? 7.535 -19.422 -8.422 1 95 24 SER B C 1
ATOM 1232 O O . SER B 1 24 ? 7.785 -19.547 -7.223 1 95 24 SER B O 1
ATOM 1234 N N . GLU B 1 25 ? 8.398 -19.797 -9.344 1 94.06 25 GLU B N 1
ATOM 1235 C CA . GLU B 1 25 ? 9.617 -20.531 -9.031 1 94.06 25 GLU B CA 1
ATOM 1236 C C . GLU B 1 25 ? 10.688 -19.609 -8.453 1 94.06 25 GLU B C 1
ATOM 1238 O O . GLU B 1 25 ? 11.688 -20.062 -7.91 1 94.06 25 GLU B O 1
ATOM 1243 N N . LEU B 1 26 ? 10.484 -18.359 -8.562 1 97.56 26 LEU B N 1
ATOM 1244 C CA . LEU B 1 26 ? 11.43 -17.391 -8.016 1 97.56 26 LEU B CA 1
ATOM 1245 C C . LEU B 1 26 ? 11.211 -17.203 -6.52 1 97.56 26 LEU B C 1
ATOM 1247 O O . LEU B 1 26 ? 12.016 -16.531 -5.852 1 97.56 26 LEU B O 1
ATOM 1251 N N . PHE B 1 27 ? 10.195 -17.781 -5.973 1 98.5 27 PHE B N 1
ATOM 1252 C CA . PHE B 1 27 ? 9.906 -17.656 -4.551 1 98.5 27 PHE B CA 1
ATOM 1253 C C . PHE B 1 27 ? 10.555 -18.797 -3.76 1 98.5 27 PHE B C 1
ATOM 1255 O O . PHE B 1 27 ? 10.68 -19.906 -4.262 1 98.5 27 PHE B O 1
ATOM 1262 N N . ALA B 1 28 ? 10.969 -18.516 -2.516 1 98.62 28 ALA B N 1
ATOM 1263 C CA . ALA B 1 28 ? 11.484 -19.516 -1.58 1 98.62 28 ALA B CA 1
ATOM 1264 C C . ALA B 1 28 ? 10.375 -20.469 -1.146 1 98.62 28 ALA B C 1
ATOM 1266 O O . ALA B 1 28 ? 9.195 -20.141 -1.22 1 98.62 28 ALA B O 1
ATOM 1267 N N . GLU B 1 29 ? 10.734 -21.641 -0.661 1 97.94 29 GLU B N 1
ATOM 1268 C CA . GLU B 1 29 ? 9.781 -22.656 -0.201 1 97.94 29 GLU B CA 1
ATOM 1269 C C . GLU B 1 29 ? 9.008 -22.156 1.016 1 97.94 29 GLU B C 1
ATOM 1271 O O . GLU B 1 29 ? 7.867 -22.578 1.239 1 97.94 29 GLU B O 1
ATOM 1276 N N . ASP B 1 30 ? 9.688 -21.375 1.772 1 98.06 30 ASP B N 1
ATOM 1277 C CA . ASP B 1 30 ? 9.047 -20.641 2.865 1 98.06 30 ASP B CA 1
ATOM 1278 C C . ASP B 1 30 ? 8.984 -19.156 2.576 1 98.06 30 ASP B C 1
ATOM 1280 O O . ASP B 1 30 ? 10 -18.453 2.67 1 98.06 30 ASP B O 1
ATOM 1284 N N . VAL B 1 31 ? 7.867 -18.672 2.117 1 98.69 31 VAL B N 1
ATOM 1285 C CA . VAL B 1 31 ? 7.73 -17.297 1.69 1 98.69 31 VAL B CA 1
ATOM 1286 C C . VAL B 1 31 ? 6.609 -16.609 2.479 1 98.69 31 VAL B C 1
ATOM 1288 O O . VAL B 1 31 ? 5.574 -17.234 2.746 1 98.69 31 VAL B O 1
ATOM 1291 N N . ALA B 1 32 ? 6.84 -15.414 2.963 1 98.81 32 ALA B N 1
ATOM 1292 C CA . ALA B 1 32 ? 5.801 -14.547 3.514 1 98.81 32 ALA B CA 1
ATOM 1293 C C . ALA B 1 32 ? 5.133 -13.727 2.416 1 98.81 32 ALA B C 1
ATOM 1295 O O . ALA B 1 32 ? 5.621 -12.648 2.061 1 98.81 32 ALA B O 1
ATOM 1296 N N . TRP B 1 33 ? 4.094 -14.195 1.835 1 98.81 33 TRP B N 1
ATOM 1297 C CA . TRP B 1 33 ? 3.307 -13.562 0.785 1 98.81 33 TRP B CA 1
ATOM 1298 C C . TRP B 1 33 ? 1.955 -13.102 1.321 1 98.81 33 TRP B C 1
ATOM 1300 O O . TRP B 1 33 ? 1.303 -13.82 2.08 1 98.81 33 TRP B O 1
ATOM 1310 N N . ASP B 1 34 ? 1.605 -11.859 0.959 1 98.94 34 ASP B N 1
ATOM 1311 C CA . ASP B 1 34 ? 0.257 -11.445 1.337 1 98.94 34 ASP B CA 1
ATOM 1312 C C . ASP B 1 34 ? -0.238 -10.312 0.449 1 98.94 34 ASP B C 1
ATOM 1314 O O . ASP B 1 34 ? 0.545 -9.453 0.038 1 98.94 34 ASP B O 1
ATOM 1318 N N . ILE B 1 35 ? -1.467 -10.344 0.106 1 98.88 35 ILE B N 1
ATOM 1319 C CA . ILE B 1 35 ? -2.266 -9.227 -0.385 1 98.88 35 ILE B CA 1
ATOM 1320 C C . ILE B 1 35 ? -3.445 -8.984 0.553 1 98.88 35 ILE B C 1
ATOM 1322 O O . ILE B 1 35 ? -4.453 -9.688 0.485 1 98.88 35 ILE B O 1
ATOM 1326 N N . PRO B 1 36 ? -3.381 -8.016 1.406 1 98.88 36 PRO B N 1
ATOM 1327 C CA . PRO B 1 36 ? -4.426 -7.777 2.404 1 98.88 36 PRO B CA 1
ATOM 1328 C C . PRO B 1 36 ? -5.711 -7.227 1.794 1 98.88 36 PRO B C 1
ATOM 1330 O O . PRO B 1 36 ? -5.68 -6.613 0.724 1 98.88 36 PRO B O 1
ATOM 1333 N N . GLY B 1 37 ? -6.816 -7.406 2.512 1 98.75 37 GLY B N 1
ATOM 1334 C CA . GLY B 1 37 ? -8.109 -6.891 2.086 1 98.75 37 GLY B CA 1
ATOM 1335 C C . GLY B 1 37 ? -9.266 -7.789 2.471 1 98.75 37 GLY B C 1
ATOM 1336 O O . GLY B 1 37 ? -9.227 -8.445 3.512 1 98.75 37 GLY B O 1
ATOM 1337 N N . ALA B 1 38 ? -10.273 -7.781 1.631 1 98.69 38 ALA B N 1
ATOM 1338 C CA . ALA B 1 38 ? -11.516 -8.516 1.891 1 98.69 38 ALA B CA 1
ATOM 1339 C C . ALA B 1 38 ? -11.398 -9.961 1.432 1 98.69 38 ALA B C 1
ATOM 1341 O O . ALA B 1 38 ? -12.055 -10.367 0.468 1 98.69 38 ALA B O 1
ATOM 1342 N N . THR B 1 39 ? -10.727 -10.797 2.215 1 98.44 39 THR B N 1
ATOM 1343 C CA . THR B 1 39 ? -10.398 -12.156 1.808 1 98.44 39 THR B CA 1
ATOM 1344 C C . THR B 1 39 ? -11.664 -13.008 1.69 1 98.44 39 THR B C 1
ATOM 1346 O O . THR B 1 39 ? -11.695 -13.992 0.95 1 98.44 39 THR B O 1
ATOM 1349 N N . ASP B 1 40 ? -12.711 -12.578 2.318 1 97.69 40 ASP B N 1
ATOM 1350 C CA . ASP B 1 40 ? -13.969 -13.305 2.232 1 97.69 40 ASP B CA 1
ATOM 1351 C C . ASP B 1 40 ? -14.695 -13 0.922 1 97.69 40 ASP B C 1
ATOM 1353 O O . ASP B 1 40 ? -15.562 -13.766 0.496 1 97.69 40 ASP B O 1
ATOM 1357 N N . LEU B 1 41 ? -14.367 -11.914 0.281 1 98.06 41 LEU B N 1
ATOM 1358 C CA . LEU B 1 41 ? -15.078 -11.453 -0.909 1 98.06 41 LEU B CA 1
ATOM 1359 C C . LEU B 1 41 ? -14.219 -11.648 -2.156 1 98.06 41 LEU B C 1
ATOM 1361 O O . LEU B 1 41 ? -14.75 -11.836 -3.254 1 98.06 41 LEU B O 1
ATOM 1365 N N . VAL B 1 42 ? -12.93 -11.508 -2.049 1 98.62 42 VAL B N 1
ATOM 1366 C CA . VAL B 1 42 ? -11.992 -11.516 -3.166 1 98.62 42 VAL B CA 1
ATOM 1367 C C . VAL B 1 42 ? -11.18 -12.805 -3.156 1 98.62 42 VAL B C 1
ATOM 1369 O O . VAL B 1 42 ? -10.227 -12.938 -2.383 1 98.62 42 VAL B O 1
ATOM 1372 N N . PRO B 1 43 ? -11.422 -13.633 -3.975 1 97.56 43 PRO B N 1
ATOM 1373 C CA . PRO B 1 43 ? -10.922 -15 -3.854 1 97.56 43 PRO B CA 1
ATOM 1374 C C . PRO B 1 43 ? -9.406 -15.094 -3.998 1 97.56 43 PRO B C 1
ATOM 1376 O O . PRO B 1 43 ? -8.789 -16.047 -3.51 1 97.56 43 PRO B O 1
ATOM 1379 N N . TRP B 1 44 ? -8.82 -14.164 -4.707 1 98.25 44 TRP B N 1
ATOM 1380 C CA . TRP B 1 44 ? -7.422 -14.359 -5.07 1 98.25 44 TRP B CA 1
ATOM 1381 C C . TRP B 1 44 ? -6.496 -13.656 -4.082 1 98.25 44 TRP B C 1
ATOM 1383 O O . TRP B 1 44 ? -5.273 -13.773 -4.176 1 98.25 44 TRP B O 1
ATOM 1393 N N . ILE B 1 45 ? -7.02 -12.922 -3.131 1 98.75 45 ILE B N 1
ATOM 1394 C CA . ILE B 1 45 ? -6.113 -12.219 -2.232 1 98.75 45 ILE B CA 1
ATOM 1395 C C . ILE B 1 45 ? -5.91 -13.031 -0.958 1 98.75 45 ILE B C 1
ATOM 1397 O O . ILE B 1 45 ? -6.5 -14.102 -0.801 1 98.75 45 ILE B O 1
ATOM 1401 N N . GLY B 1 46 ? -4.996 -12.547 -0.037 1 98.62 46 GLY B N 1
ATOM 1402 C CA . GLY B 1 46 ? -4.691 -13.211 1.218 1 98.62 46 GLY B CA 1
ATOM 1403 C C . GLY B 1 46 ? -3.307 -13.836 1.24 1 98.62 46 GLY B C 1
ATOM 1404 O O . GLY B 1 46 ? -2.551 -13.719 0.274 1 98.62 46 GLY B O 1
ATOM 1405 N N . PRO B 1 47 ? -2.941 -14.484 2.344 1 98.75 47 PRO B N 1
ATOM 1406 C CA . PRO B 1 47 ? -1.588 -15 2.543 1 98.75 47 PRO B CA 1
ATOM 1407 C C . PRO B 1 47 ? -1.324 -16.281 1.751 1 98.75 47 PRO B C 1
ATOM 1409 O O . PRO B 1 47 ? -2.246 -17.062 1.518 1 98.75 47 PRO B O 1
ATOM 1412 N N . ARG B 1 48 ? -0.131 -16.375 1.253 1 98.75 48 ARG B N 1
ATOM 1413 C CA . ARG B 1 48 ? 0.463 -17.594 0.73 1 98.75 48 ARG B CA 1
ATOM 1414 C C . ARG B 1 48 ? 1.79 -17.906 1.419 1 98.75 48 ARG B C 1
ATOM 1416 O O . ARG B 1 48 ? 2.445 -17 1.939 1 98.75 48 ARG B O 1
ATOM 1423 N N . ARG B 1 49 ? 2.225 -19.172 1.335 1 98.5 49 ARG B N 1
ATOM 1424 C CA . ARG B 1 49 ? 3.383 -19.531 2.152 1 98.5 49 ARG B CA 1
ATOM 1425 C C . ARG B 1 49 ? 4.426 -20.281 1.334 1 98.5 49 ARG B C 1
ATOM 1427 O O . ARG B 1 49 ? 5.555 -20.484 1.79 1 98.5 49 ARG B O 1
ATOM 1434 N N . ASN B 1 50 ? 4.02 -20.719 0.172 1 97.94 50 ASN B N 1
ATOM 1435 C CA . ASN B 1 50 ? 4.93 -21.453 -0.69 1 97.94 50 ASN B CA 1
ATOM 1436 C C . ASN B 1 50 ? 4.578 -21.281 -2.164 1 97.94 50 ASN B C 1
ATOM 1438 O O . ASN B 1 50 ? 3.527 -20.734 -2.494 1 97.94 50 ASN B O 1
ATOM 1442 N N . PRO B 1 51 ? 5.504 -21.812 -3.086 1 97.62 51 PRO B N 1
ATOM 1443 C CA . PRO B 1 51 ? 5.293 -21.609 -4.523 1 97.62 51 PRO B CA 1
ATOM 1444 C C . PRO B 1 51 ? 4.004 -22.25 -5.023 1 97.62 51 PRO B C 1
ATOM 1446 O O . PRO B 1 51 ? 3.35 -21.703 -5.922 1 97.62 51 PRO B O 1
ATOM 1449 N N . ALA B 1 52 ? 3.602 -23.359 -4.48 1 97.31 52 ALA B N 1
ATOM 1450 C CA . ALA B 1 52 ? 2.365 -24 -4.902 1 97.31 52 ALA B CA 1
ATOM 1451 C C . ALA B 1 52 ? 1.153 -23.125 -4.613 1 97.31 52 ALA B C 1
ATOM 1453 O O . ALA B 1 52 ? 0.262 -22.984 -5.457 1 97.31 52 ALA B O 1
ATOM 1454 N N . GLU B 1 53 ? 1.108 -22.531 -3.471 1 98.12 53 GLU B N 1
ATOM 1455 C CA . GLU B 1 53 ? 0.025 -21.625 -3.113 1 98.12 53 GLU B CA 1
ATOM 1456 C C . GLU B 1 53 ? 0.055 -20.359 -3.975 1 98.12 53 GLU B C 1
ATOM 1458 O O . GLU B 1 53 ? -0.992 -19.797 -4.289 1 98.12 53 GLU B O 1
ATOM 1463 N N . ILE B 1 54 ? 1.209 -19.906 -4.359 1 97.94 54 ILE B N 1
ATOM 1464 C CA . ILE B 1 54 ? 1.339 -18.734 -5.211 1 97.94 54 ILE B CA 1
ATOM 1465 C C . ILE B 1 54 ? 0.823 -19.047 -6.613 1 97.94 54 ILE B C 1
ATOM 1467 O O . ILE B 1 54 ? 0.168 -18.219 -7.242 1 97.94 54 ILE B O 1
ATOM 1471 N N . ARG B 1 55 ? 1.057 -20.281 -7.078 1 96.06 55 ARG B N 1
ATOM 1472 C CA . ARG B 1 55 ? 0.483 -20.703 -8.352 1 96.06 55 ARG B CA 1
ATOM 1473 C C . ARG B 1 55 ? -1.041 -20.703 -8.289 1 96.06 55 ARG B C 1
ATOM 1475 O O . ARG B 1 55 ? -1.707 -20.344 -9.266 1 96.06 55 ARG B O 1
ATOM 1482 N N . GLU B 1 56 ? -1.553 -21.094 -7.164 1 96.5 56 GLU B N 1
ATOM 1483 C CA . GLU B 1 56 ? -2.998 -21.031 -6.969 1 96.5 56 GLU B CA 1
ATOM 1484 C C . GLU B 1 56 ? -3.51 -19.594 -7.039 1 96.5 56 GLU B C 1
ATOM 1486 O O . GLU B 1 56 ? -4.578 -19.344 -7.602 1 96.5 56 GLU B O 1
ATOM 1491 N N . PHE B 1 57 ? -2.822 -18.672 -6.465 1 97.44 57 PHE B N 1
ATOM 1492 C CA . PHE B 1 57 ? -3.152 -17.25 -6.578 1 97.44 57 PHE B CA 1
ATOM 1493 C C . PHE B 1 57 ? -3.293 -16.844 -8.039 1 97.44 57 PHE B C 1
ATOM 1495 O O . PHE B 1 57 ? -4.281 -16.203 -8.422 1 97.44 57 PHE B O 1
ATOM 1502 N N . TYR B 1 58 ? -2.268 -17.172 -8.82 1 96.06 58 TYR B N 1
ATOM 1503 C CA . TYR B 1 58 ? -2.299 -16.75 -10.219 1 96.06 58 TYR B CA 1
ATOM 1504 C C . TYR B 1 58 ? -3.482 -17.375 -10.945 1 96.06 58 TYR B C 1
ATOM 1506 O O . TYR B 1 58 ? -4.102 -16.734 -11.797 1 96.06 58 TYR B O 1
ATOM 1514 N N . SER B 1 59 ? -3.809 -18.609 -10.648 1 95.56 59 SER B N 1
ATOM 1515 C CA . SER B 1 59 ? -4.961 -19.281 -11.242 1 95.56 59 SER B CA 1
ATOM 1516 C C . SER B 1 59 ? -6.262 -18.578 -10.867 1 95.56 59 SER B C 1
ATOM 1518 O O . SER B 1 59 ? -7.105 -18.328 -11.727 1 95.56 59 SER B O 1
ATOM 1520 N N . LEU B 1 60 ? -6.414 -18.281 -9.609 1 97.31 60 LEU B N 1
ATOM 1521 C CA . LEU B 1 60 ? -7.602 -17.578 -9.133 1 97.31 60 LEU B CA 1
ATOM 1522 C C . LEU B 1 60 ? -7.691 -16.188 -9.727 1 97.31 60 LEU B C 1
ATOM 1524 O O . LEU B 1 60 ? -8.781 -15.711 -10.062 1 97.31 60 LEU B O 1
ATOM 1528 N N . LEU B 1 61 ? -6.562 -15.547 -9.805 1 97.06 61 LEU B N 1
ATOM 1529 C CA . LEU B 1 61 ? -6.512 -14.203 -10.375 1 97.06 61 LEU B CA 1
ATOM 1530 C C . LEU B 1 61 ? -7.023 -14.203 -11.812 1 97.06 61 LEU B C 1
ATOM 1532 O O . LEU B 1 61 ? -7.867 -13.375 -12.172 1 97.06 61 LEU B O 1
ATOM 1536 N N . ASP B 1 62 ? -6.551 -15.148 -12.602 1 95.5 62 ASP B N 1
ATOM 1537 C CA . ASP B 1 62 ? -6.949 -15.25 -14.008 1 95.5 62 ASP B CA 1
ATOM 1538 C C . ASP B 1 62 ? -8.438 -15.539 -14.133 1 95.5 62 ASP B C 1
ATOM 1540 O O . ASP B 1 62 ? -9.086 -15.086 -15.078 1 95.5 62 ASP B O 1
ATOM 1544 N N . LYS B 1 63 ? -8.93 -16.266 -13.227 1 97.25 63 LYS B N 1
ATOM 1545 C CA . LYS B 1 63 ? -10.352 -16.578 -13.227 1 97.25 63 LYS B CA 1
ATOM 1546 C C . LYS B 1 63 ? -11.172 -15.359 -12.797 1 97.25 63 LYS B C 1
ATOM 1548 O O . LYS B 1 63 ? -12.312 -15.188 -13.234 1 97.25 63 LYS B O 1
ATOM 1553 N N . GLY B 1 64 ? -10.609 -14.516 -12.008 1 97.62 64 GLY B N 1
ATOM 1554 C CA . GLY B 1 64 ? -11.375 -13.469 -11.352 1 97.62 64 GLY B CA 1
ATOM 1555 C C . GLY B 1 64 ? -11.383 -12.164 -12.125 1 97.62 64 GLY B C 1
ATOM 1556 O O . GLY B 1 64 ? -12.289 -11.344 -11.961 1 97.62 64 GLY B O 1
ATOM 1557 N N . LEU B 1 65 ? -10.344 -11.945 -12.875 1 97.75 65 LEU B N 1
ATOM 1558 C CA . LEU B 1 65 ? -10.266 -10.633 -13.516 1 97.75 65 LEU B CA 1
ATOM 1559 C C . LEU B 1 65 ? -9.5 -10.719 -14.828 1 97.75 65 LEU B C 1
ATOM 1561 O O . LEU B 1 65 ? -8.852 -11.727 -15.117 1 97.75 65 LEU B O 1
ATOM 1565 N N . VAL B 1 66 ? -9.641 -9.68 -15.664 1 97.12 66 VAL B N 1
ATOM 1566 C CA . VAL B 1 66 ? -8.852 -9.43 -16.859 1 97.12 66 VAL B CA 1
ATOM 1567 C C . VAL B 1 66 ? -7.812 -8.352 -16.578 1 97.12 66 VAL B C 1
ATOM 1569 O O . VAL B 1 66 ? -8.164 -7.223 -16.234 1 97.12 66 VAL B O 1
ATOM 1572 N N . LYS B 1 67 ? -6.617 -8.781 -16.75 1 94.69 67 LYS B N 1
ATOM 1573 C CA . LYS B 1 67 ? -5.535 -7.824 -16.547 1 94.69 67 LYS B CA 1
ATOM 1574 C C . LYS B 1 67 ? -5.43 -6.852 -17.719 1 94.69 67 LYS B C 1
ATOM 1576 O O . LYS B 1 67 ? -5.277 -7.273 -18.859 1 94.69 67 LYS B O 1
ATOM 1581 N N . ASP B 1 68 ? -5.469 -5.594 -17.438 1 95.5 68 ASP B N 1
ATOM 1582 C CA . ASP B 1 68 ? -5.348 -4.57 -18.469 1 95.5 68 ASP B CA 1
ATOM 1583 C C . ASP B 1 68 ? -3.98 -3.895 -18.422 1 95.5 68 ASP B C 1
ATOM 1585 O O . ASP B 1 68 ? -3.291 -3.805 -19.438 1 95.5 68 ASP B O 1
ATOM 1589 N N . ARG B 1 69 ? -3.645 -3.398 -17.266 1 95.44 69 ARG B N 1
ATOM 1590 C CA . ARG B 1 69 ? -2.373 -2.709 -17.078 1 95.44 69 ARG B CA 1
ATOM 1591 C C . ARG B 1 69 ? -1.749 -3.084 -15.734 1 95.44 69 ARG B C 1
ATOM 1593 O O . ARG B 1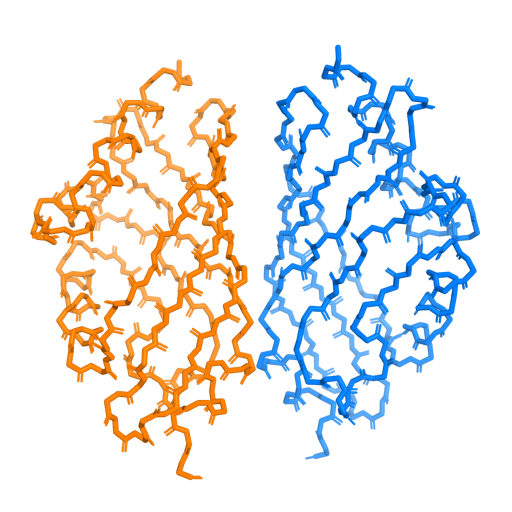 69 ? -2.453 -3.219 -14.734 1 95.44 69 ARG B O 1
ATOM 1600 N N . PHE B 1 70 ? -0.499 -3.242 -15.727 1 96.19 70 PHE B N 1
ATOM 1601 C CA . PHE B 1 70 ? 0.353 -3.375 -14.547 1 96.19 70 PHE B CA 1
ATOM 1602 C C . PHE B 1 70 ? 1.68 -2.654 -14.758 1 96.19 70 PHE B C 1
ATOM 1604 O O . PHE B 1 70 ? 2.664 -3.266 -15.188 1 96.19 70 PHE B O 1
ATOM 1611 N N . ASP B 1 71 ? 1.739 -1.438 -14.453 1 97.06 71 ASP B N 1
ATOM 1612 C CA . ASP B 1 71 ? 2.885 -0.577 -14.734 1 97.06 71 ASP B CA 1
ATOM 1613 C C . ASP B 1 71 ? 3.773 -0.427 -13.5 1 97.06 71 ASP B C 1
ATOM 1615 O O . ASP B 1 71 ? 3.375 0.195 -12.516 1 97.06 71 ASP B O 1
ATOM 1619 N N . VAL B 1 72 ? 4.949 -0.999 -13.539 1 97.62 72 VAL B N 1
ATOM 1620 C CA . VAL B 1 72 ? 5.953 -0.766 -12.508 1 97.62 72 VAL B CA 1
ATOM 1621 C C . VAL B 1 72 ? 6.719 0.519 -12.82 1 97.62 72 VAL B C 1
ATOM 1623 O O . VAL B 1 72 ? 7.484 0.578 -13.781 1 97.62 72 VAL B O 1
ATOM 1626 N N . GLU B 1 73 ? 6.531 1.494 -12.039 1 97.94 73 GLU B N 1
ATOM 1627 C CA . GLU B 1 73 ? 7.09 2.818 -12.289 1 97.94 73 GLU B CA 1
ATOM 1628 C C . GLU B 1 73 ? 8.516 2.928 -11.758 1 97.94 73 GLU B C 1
ATOM 1630 O O . GLU B 1 73 ? 9.352 3.604 -12.359 1 97.94 73 GLU B O 1
ATOM 1635 N N . ARG B 1 74 ? 8.742 2.34 -10.578 1 98.19 74 ARG B N 1
ATOM 1636 C CA . ARG B 1 74 ? 10.039 2.389 -9.914 1 98.19 74 ARG B CA 1
ATOM 1637 C C . ARG B 1 74 ? 10.227 1.189 -8.992 1 98.19 74 ARG B C 1
ATOM 1639 O O . ARG B 1 74 ? 9.258 0.705 -8.391 1 98.19 74 ARG B O 1
ATOM 1646 N N . VAL B 1 75 ? 11.469 0.736 -8.883 1 98.62 75 VAL B N 1
ATOM 1647 C CA . VAL B 1 75 ? 11.883 -0.232 -7.871 1 98.62 75 VAL B CA 1
ATOM 1648 C C . VAL B 1 75 ? 13.016 0.344 -7.031 1 98.62 75 VAL B C 1
ATOM 1650 O O . VAL B 1 75 ? 14.086 0.669 -7.562 1 98.62 75 VAL B O 1
ATOM 1653 N N . LEU B 1 76 ? 12.758 0.55 -5.793 1 98.75 76 LEU B N 1
ATOM 1654 C CA . LEU B 1 76 ? 13.789 0.982 -4.863 1 98.75 76 LEU B CA 1
ATOM 1655 C C . LEU B 1 76 ? 14.398 -0.212 -4.133 1 98.75 76 LEU B C 1
ATOM 1657 O O . LEU B 1 76 ? 13.68 -1.044 -3.584 1 98.75 76 LEU B O 1
ATOM 1661 N N . VAL B 1 77 ? 15.742 -0.304 -4.125 1 98.5 77 VAL B N 1
ATOM 1662 C CA . VAL B 1 77 ? 16.422 -1.476 -3.59 1 98.5 77 VAL B CA 1
ATOM 1663 C C . VAL B 1 77 ? 17.422 -1.045 -2.52 1 98.5 77 VAL B C 1
ATOM 1665 O O . VAL B 1 77 ? 18.141 -0.049 -2.688 1 98.5 77 VAL B O 1
ATOM 1668 N N . ASP B 1 78 ? 17.406 -1.732 -1.396 1 97.62 78 ASP B N 1
ATOM 1669 C CA . ASP B 1 78 ? 18.375 -1.602 -0.305 1 97.62 78 ASP B CA 1
ATOM 1670 C C . ASP B 1 78 ? 18.766 -2.971 0.249 1 97.62 78 ASP B C 1
ATOM 1672 O O . ASP B 1 78 ? 18.125 -3.477 1.173 1 97.62 78 ASP B O 1
ATOM 1676 N N . GLY B 1 79 ? 19.938 -3.484 -0.252 1 97.81 79 GLY B N 1
ATOM 1677 C CA . GLY B 1 79 ? 20.328 -4.832 0.125 1 97.81 79 GLY B CA 1
ATOM 1678 C C . GLY 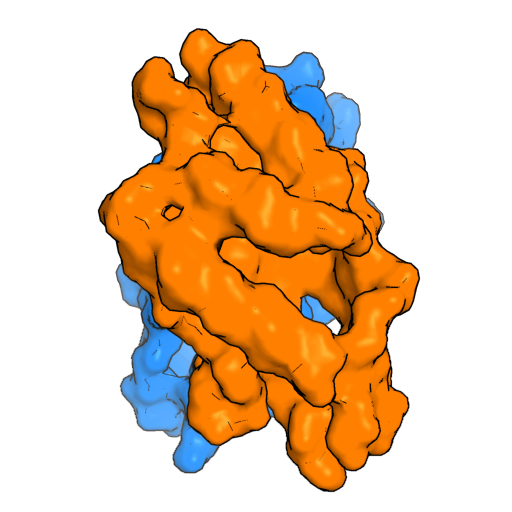B 1 79 ? 19.312 -5.887 -0.289 1 97.81 79 GLY B C 1
ATOM 1679 O O . GLY B 1 79 ? 18.922 -5.949 -1.455 1 97.81 79 GLY B O 1
ATOM 1680 N N . PRO B 1 80 ? 18.891 -6.734 0.677 1 98.5 80 PRO B N 1
ATOM 1681 C CA . PRO B 1 80 ? 17.906 -7.777 0.372 1 98.5 80 PRO B CA 1
ATOM 1682 C C . PRO B 1 80 ? 16.484 -7.234 0.278 1 98.5 80 PRO B C 1
ATOM 1684 O O . PRO B 1 80 ? 15.555 -7.98 -0.045 1 98.5 80 PRO B O 1
ATOM 1687 N N . HIS B 1 81 ? 16.266 -5.957 0.633 1 98.75 81 HIS B N 1
ATOM 1688 C CA . HIS B 1 81 ? 14.945 -5.363 0.661 1 98.75 81 HIS B CA 1
ATOM 1689 C C . HIS B 1 81 ? 14.68 -4.547 -0.6 1 98.75 81 HIS B C 1
ATOM 1691 O O . HIS B 1 81 ? 15.586 -3.893 -1.123 1 98.75 81 HIS B O 1
ATOM 1697 N N . ALA B 1 82 ? 13.477 -4.586 -1.082 1 98.88 82 ALA B N 1
ATOM 1698 C CA . ALA B 1 82 ? 13.07 -3.748 -2.209 1 98.88 82 ALA B CA 1
ATOM 1699 C C . ALA B 1 82 ? 11.586 -3.402 -2.125 1 98.88 82 ALA B C 1
ATOM 1701 O O . ALA B 1 82 ? 10.805 -4.137 -1.519 1 98.88 82 ALA B O 1
ATOM 1702 N N . VAL B 1 83 ? 11.258 -2.283 -2.66 1 98.94 83 VAL B N 1
ATOM 1703 C CA . VAL B 1 83 ? 9.859 -1.897 -2.842 1 98.94 83 VAL B CA 1
ATOM 1704 C C . VAL B 1 83 ? 9.633 -1.443 -4.281 1 98.94 83 VAL B C 1
ATOM 1706 O O . VAL B 1 83 ? 10.359 -0.583 -4.789 1 98.94 83 VAL B O 1
ATOM 1709 N N . ALA B 1 84 ? 8.695 -2.07 -4.93 1 98.88 84 ALA B N 1
ATOM 1710 C CA . ALA B 1 84 ? 8.227 -1.611 -6.234 1 98.88 84 ALA B CA 1
ATOM 1711 C C . ALA B 1 84 ? 6.984 -0.738 -6.09 1 98.88 84 ALA B C 1
ATOM 1713 O O . ALA B 1 84 ? 6.094 -1.04 -5.289 1 98.88 84 ALA B O 1
ATOM 1714 N N . ILE B 1 85 ? 6.953 0.342 -6.812 1 98.88 85 ILE B N 1
ATOM 1715 C CA . ILE B 1 85 ? 5.762 1.184 -6.871 1 98.88 85 ILE B CA 1
ATOM 1716 C C . ILE B 1 85 ? 5.223 1.22 -8.297 1 98.88 85 ILE B C 1
ATOM 1718 O O . ILE B 1 85 ? 5.988 1.122 -9.258 1 98.88 85 ILE B O 1
ATOM 1722 N N . GLY B 1 86 ? 3.924 1.321 -8.445 1 98.5 86 GLY B N 1
ATOM 1723 C CA . GLY B 1 86 ? 3.307 1.351 -9.766 1 98.5 86 GLY B CA 1
ATOM 1724 C C . GLY B 1 86 ? 1.804 1.553 -9.719 1 98.5 86 GLY B C 1
ATOM 1725 O O . GLY B 1 86 ? 1.267 2.014 -8.711 1 98.5 86 GLY B O 1
ATOM 1726 N N . ARG B 1 87 ? 1.201 1.39 -10.852 1 98.44 87 ARG B N 1
ATOM 1727 C CA . ARG B 1 87 ? -0.246 1.469 -11.016 1 98.44 87 ARG B CA 1
ATOM 1728 C C . ARG B 1 87 ? -0.775 0.264 -11.789 1 98.44 87 ARG B C 1
ATOM 1730 O O . ARG B 1 87 ? -0.117 -0.229 -12.711 1 98.44 87 ARG B O 1
ATOM 1737 N N . LEU B 1 88 ? -1.98 -0.178 -11.414 1 97.88 88 LEU B N 1
ATOM 1738 C CA . LEU B 1 88 ? -2.609 -1.301 -12.102 1 97.88 88 LEU B CA 1
ATOM 1739 C C . LEU B 1 88 ? -4.055 -0.976 -12.469 1 97.88 88 LEU B C 1
ATOM 1741 O O . LEU B 1 88 ? -4.648 -0.058 -11.898 1 97.88 88 LEU B O 1
ATOM 1745 N N . ARG B 1 89 ? -4.523 -1.567 -13.461 1 98.19 89 ARG B N 1
ATOM 1746 C CA . ARG B 1 89 ? -5.91 -1.527 -13.922 1 98.19 89 ARG B CA 1
ATOM 1747 C C . ARG B 1 89 ? -6.395 -2.916 -14.32 1 98.19 89 ARG B C 1
ATOM 1749 O O . ARG B 1 89 ? -5.691 -3.645 -15.023 1 98.19 89 ARG B O 1
ATOM 1756 N N . SER B 1 90 ? -7.457 -3.35 -13.82 1 98.12 90 SER B N 1
ATOM 1757 C CA . SER B 1 90 ? -8.055 -4.637 -14.156 1 98.12 90 SER B CA 1
ATOM 1758 C C . SER B 1 90 ? -9.578 -4.547 -14.211 1 98.12 90 SER B C 1
ATOM 1760 O O . SER B 1 90 ? -10.172 -3.672 -13.578 1 98.12 90 SER B O 1
ATOM 1762 N N . THR B 1 91 ? -10.188 -5.375 -14.969 1 98.62 91 THR B N 1
ATOM 1763 C CA . THR B 1 91 ? -11.641 -5.504 -15.016 1 98.62 91 THR B CA 1
ATOM 1764 C C . THR B 1 91 ? -12.094 -6.785 -14.32 1 98.62 91 THR B C 1
ATOM 1766 O O . THR B 1 91 ? -11.617 -7.875 -14.648 1 98.62 91 THR B O 1
ATOM 1769 N N . ILE B 1 92 ? -12.992 -6.648 -13.414 1 98.69 92 ILE B N 1
ATOM 1770 C CA . ILE B 1 92 ? -13.531 -7.801 -12.695 1 98.69 92 ILE B CA 1
ATOM 1771 C C . ILE B 1 92 ? -14.477 -8.578 -13.609 1 98.69 92 ILE B C 1
ATOM 1773 O O . ILE B 1 92 ? -15.43 -8.008 -14.156 1 98.69 92 ILE B O 1
ATOM 1777 N N . ARG B 1 93 ? -14.25 -9.891 -13.734 1 98.5 93 ARG B N 1
ATOM 1778 C CA . ARG B 1 93 ? -15.023 -10.68 -14.688 1 98.5 93 ARG B CA 1
ATOM 1779 C C . ARG B 1 93 ? -16.484 -10.773 -14.266 1 98.5 93 ARG B C 1
ATOM 1781 O O . ARG B 1 93 ? -17.391 -10.672 -15.102 1 98.5 93 ARG B O 1
ATOM 1788 N N . SER B 1 94 ? -16.766 -10.914 -13 1 98 94 SER B N 1
ATOM 1789 C CA . SER B 1 94 ? -18.109 -11.211 -12.516 1 98 94 SER B CA 1
ATOM 1790 C C . SER B 1 94 ? -19 -9.977 -12.586 1 98 94 SER B C 1
ATOM 1792 O O . SER B 1 94 ? -20.219 -10.086 -12.766 1 98 94 SER B O 1
ATOM 1794 N N . THR B 1 95 ? -18.438 -8.797 -12.477 1 98.5 95 THR B N 1
ATOM 1795 C CA . THR B 1 95 ? -19.266 -7.605 -12.328 1 98.5 95 THR B CA 1
ATOM 1796 C C . THR B 1 95 ? -19.047 -6.656 -13.508 1 98.5 95 THR B C 1
ATOM 1798 O O . THR B 1 95 ? -19.859 -5.746 -13.734 1 98.5 95 THR B O 1
ATOM 1801 N N . GLY B 1 96 ? -17.922 -6.805 -14.141 1 98.5 96 GLY B N 1
ATOM 1802 C CA . GLY B 1 96 ? -17.562 -5.887 -15.203 1 98.5 96 GLY B CA 1
ATOM 1803 C C . GLY B 1 96 ? -16.969 -4.586 -14.695 1 98.5 96 GLY B C 1
ATOM 1804 O O . GLY B 1 96 ? -16.547 -3.734 -15.492 1 98.5 96 GLY B O 1
ATOM 1805 N N . LYS B 1 97 ? -16.906 -4.371 -13.43 1 98.56 97 LYS B N 1
ATOM 1806 C CA . LYS B 1 97 ? -16.344 -3.154 -12.836 1 98.56 97 LYS B CA 1
ATOM 1807 C C . LYS B 1 97 ? -14.828 -3.119 -12.961 1 98.56 97 LYS B C 1
ATOM 1809 O O . LYS B 1 97 ? -14.188 -4.164 -13.102 1 98.56 97 LYS B O 1
ATOM 1814 N N . VAL B 1 98 ? -14.273 -1.922 -12.938 1 98.5 98 VAL B N 1
ATOM 1815 C CA . VAL B 1 98 ? -12.844 -1.712 -13.148 1 98.5 98 VAL B CA 1
ATOM 1816 C C . VAL B 1 98 ? -12.172 -1.345 -11.82 1 98.5 98 VAL B C 1
ATOM 1818 O O . VAL B 1 98 ? -12.711 -0.554 -11.047 1 98.5 98 VAL B O 1
ATOM 1821 N N . ILE B 1 99 ? -11.078 -2.01 -11.555 1 98.12 99 ILE B N 1
ATOM 1822 C CA . ILE B 1 99 ? -10.148 -1.598 -10.508 1 98.12 99 ILE B CA 1
ATOM 1823 C C . ILE B 1 99 ? -8.977 -0.833 -11.125 1 98.12 99 ILE B C 1
ATOM 1825 O O . ILE B 1 99 ? -8.328 -1.323 -12.055 1 98.12 99 ILE B O 1
ATOM 1829 N N . GLU B 1 100 ? -8.727 0.361 -10.688 1 98.31 100 GLU B N 1
ATOM 1830 C CA . GLU B 1 100 ? -7.594 1.195 -11.078 1 98.31 100 GLU B CA 1
ATOM 1831 C C . GLU B 1 100 ? -6.953 1.858 -9.859 1 98.31 100 GLU B C 1
ATOM 1833 O O . GLU B 1 100 ? -7.543 2.756 -9.25 1 98.31 100 GLU B O 1
ATOM 1838 N N . THR B 1 101 ? -5.836 1.415 -9.484 1 98.31 101 THR B N 1
ATOM 1839 C CA . THR B 1 101 ? -5.25 1.854 -8.227 1 98.31 101 THR B CA 1
ATOM 1840 C C . THR B 1 101 ? -3.729 1.902 -8.32 1 98.31 101 THR B C 1
ATOM 1842 O O . THR B 1 101 ? -3.12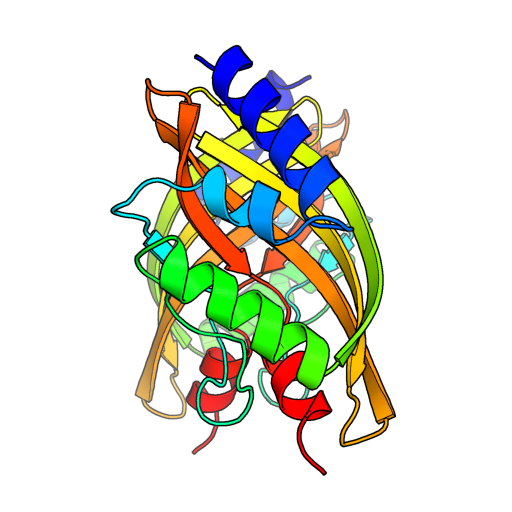9 1.172 -9.109 1 98.31 101 THR B O 1
ATOM 1845 N N . ALA B 1 102 ? -3.074 2.791 -7.574 1 98.69 102 ALA B N 1
ATOM 1846 C CA . ALA B 1 102 ? -1.653 2.656 -7.266 1 98.69 102 ALA B CA 1
ATOM 1847 C C . ALA B 1 102 ? -1.391 1.404 -6.434 1 98.69 102 ALA B C 1
ATOM 1849 O O . ALA B 1 102 ? -2.303 0.871 -5.797 1 98.69 102 ALA B O 1
ATOM 1850 N N . PHE B 1 103 ? -0.172 0.881 -6.453 1 98.81 103 PHE B N 1
ATOM 1851 C CA . PHE B 1 103 ? 0.224 -0.231 -5.602 1 98.81 103 PHE B CA 1
ATOM 1852 C C . PHE B 1 103 ? 1.677 -0.088 -5.164 1 98.81 103 PHE B C 1
ATOM 1854 O O . PHE B 1 103 ? 2.447 0.651 -5.781 1 98.81 103 PHE B O 1
ATOM 1861 N N . THR B 1 104 ? 2.021 -0.71 -4.102 1 98.94 104 THR B N 1
ATOM 1862 C CA . THR B 1 104 ? 3.391 -1.016 -3.701 1 98.94 104 THR B CA 1
ATOM 1863 C C . THR B 1 104 ? 3.559 -2.51 -3.443 1 98.94 104 THR B C 1
ATOM 1865 O O . THR B 1 104 ? 2.646 -3.166 -2.936 1 98.94 104 THR B O 1
ATOM 1868 N N . ILE B 1 105 ? 4.691 -3.049 -3.76 1 98.88 105 ILE B N 1
ATOM 1869 C CA . ILE B 1 105 ? 5.066 -4.414 -3.398 1 98.88 105 ILE B CA 1
ATOM 1870 C C . ILE B 1 105 ? 6.375 -4.398 -2.611 1 98.88 105 ILE B C 1
ATOM 1872 O O . ILE B 1 105 ? 7.398 -3.922 -3.104 1 98.88 105 ILE B O 1
ATOM 1876 N N . GLN B 1 106 ? 6.32 -4.816 -1.364 1 98.94 106 GLN B N 1
ATOM 1877 C CA . GLN B 1 106 ? 7.523 -5.031 -0.564 1 98.94 106 GLN B CA 1
ATOM 1878 C C . GLN B 1 106 ? 8.117 -6.41 -0.828 1 98.94 106 GLN B C 1
ATOM 1880 O O . GLN B 1 106 ? 7.406 -7.414 -0.813 1 98.94 106 GLN B O 1
ATOM 1885 N N . PHE B 1 107 ? 9.43 -6.43 -1.08 1 98.88 107 PHE B N 1
ATOM 1886 C CA . PHE B 1 107 ? 10.141 -7.672 -1.343 1 98.88 107 PHE B CA 1
ATOM 1887 C C . PHE B 1 107 ? 11.297 -7.848 -0.367 1 98.88 107 PHE B C 1
ATOM 1889 O O . PHE B 1 107 ? 11.891 -6.867 0.087 1 98.88 107 PHE B O 1
ATOM 1896 N N . GLU B 1 108 ? 11.578 -9.055 -0.079 1 98.88 108 GLU B N 1
ATOM 1897 C CA . GLU B 1 108 ? 12.883 -9.477 0.42 1 98.88 108 GLU B CA 1
ATOM 1898 C C . GLU B 1 108 ? 13.438 -10.633 -0.405 1 98.88 108 GLU B C 1
ATOM 1900 O O . GLU B 1 108 ? 12.703 -11.547 -0.783 1 98.88 108 GLU B O 1
ATOM 1905 N N . VAL B 1 109 ? 14.727 -10.586 -0.725 1 98.88 109 VAL B N 1
ATOM 1906 C CA . VAL B 1 109 ? 15.414 -11.617 -1.491 1 98.88 109 VAL B CA 1
ATOM 1907 C C . VAL B 1 109 ? 16.562 -12.188 -0.667 1 98.88 109 VAL B C 1
ATOM 1909 O O . VAL B 1 109 ? 17.375 -11.438 -0.101 1 98.88 109 VAL B O 1
ATOM 1912 N N . ASN B 1 110 ? 16.609 -13.492 -0.599 1 98.5 110 ASN B N 1
ATOM 1913 C CA . ASN B 1 110 ? 17.656 -14.109 0.226 1 98.5 110 ASN B CA 1
ATOM 1914 C C . ASN B 1 110 ? 18.938 -14.305 -0.557 1 98.5 110 ASN B C 1
ATOM 1916 O O . ASN B 1 110 ? 19.047 -13.898 -1.714 1 98.5 110 ASN B O 1
ATOM 1920 N N . ASP B 1 111 ? 19.891 -14.922 0.104 1 97.25 111 ASP B N 1
ATOM 1921 C CA . ASP B 1 111 ? 21.219 -15.055 -0.466 1 97.25 111 ASP B CA 1
ATOM 1922 C C . ASP B 1 111 ? 21.219 -16.016 -1.647 1 97.25 111 ASP B C 1
ATOM 1924 O O . ASP B 1 111 ? 22.172 -16.047 -2.441 1 97.25 111 ASP B O 1
ATOM 1928 N N . ASP B 1 112 ? 20.25 -16.828 -1.786 1 97.31 112 ASP B N 1
ATOM 1929 C CA . ASP B 1 112 ? 20.109 -17.766 -2.904 1 97.31 112 ASP B CA 1
ATOM 1930 C C . ASP B 1 112 ? 19.391 -17.109 -4.082 1 97.31 112 ASP B C 1
ATOM 1932 O O . ASP B 1 112 ? 19.188 -17.734 -5.121 1 97.31 112 ASP B O 1
ATOM 1936 N N . GLY B 1 113 ? 19.016 -15.891 -3.869 1 98.06 113 GLY B N 1
ATOM 1937 C CA . GLY B 1 113 ? 18.328 -15.164 -4.934 1 98.06 113 GLY B CA 1
ATOM 1938 C C . GLY B 1 113 ? 16.844 -15.453 -5.004 1 98.06 113 GLY B C 1
ATOM 1939 O O . GLY B 1 113 ? 16.203 -15.203 -6.027 1 98.06 113 GLY B O 1
ATOM 1940 N N . LEU B 1 114 ? 16.312 -16.016 -3.973 1 98.62 114 LEU B N 1
ATOM 1941 C CA . LEU B 1 114 ? 14.891 -16.328 -3.93 1 98.62 114 LEU B CA 1
ATOM 1942 C C . LEU B 1 114 ? 14.117 -15.273 -3.133 1 98.62 114 LEU B C 1
ATOM 1944 O O . LEU B 1 114 ? 14.625 -14.75 -2.141 1 98.62 114 LEU B O 1
ATOM 1948 N N . ILE B 1 115 ? 12.93 -14.992 -3.592 1 98.81 115 ILE B N 1
ATOM 1949 C CA . ILE B 1 115 ? 12.062 -14.055 -2.9 1 98.81 115 ILE B CA 1
ATOM 1950 C C . ILE B 1 115 ? 11.484 -14.703 -1.645 1 98.81 115 ILE B C 1
ATOM 1952 O O . ILE B 1 115 ? 10.859 -15.766 -1.718 1 98.81 115 ILE B O 1
ATOM 1956 N N . THR B 1 116 ? 11.656 -14.062 -0.517 1 98.88 116 THR B N 1
ATOM 1957 C CA . THR B 1 116 ? 11.211 -14.617 0.755 1 98.88 116 THR B CA 1
ATOM 1958 C C . THR B 1 116 ? 10.062 -13.797 1.329 1 98.88 116 THR B C 1
ATOM 1960 O O . THR B 1 116 ? 9.414 -14.219 2.293 1 98.88 116 THR B O 1
ATOM 1963 N N . LYS B 1 117 ? 9.82 -12.664 0.758 1 98.94 117 LYS B N 1
ATOM 1964 C CA . LYS B 1 117 ? 8.711 -11.805 1.164 1 98.94 117 LYS B CA 1
ATOM 1965 C C . LYS B 1 117 ? 8.078 -11.109 -0.04 1 98.94 117 LYS B C 1
ATOM 1967 O O . LYS B 1 117 ? 8.789 -10.641 -0.93 1 98.94 117 LYS B O 1
ATOM 1972 N N . TYR B 1 118 ? 6.801 -11.039 -0.087 1 98.88 118 TYR B N 1
ATOM 1973 C CA . TYR B 1 118 ? 5.961 -10.32 -1.038 1 98.88 118 TYR B CA 1
ATOM 1974 C C . TYR B 1 118 ? 4.719 -9.758 -0.354 1 98.88 118 TYR B C 1
ATOM 1976 O O . TYR B 1 118 ? 3.85 -10.516 0.082 1 98.88 118 TYR B O 1
ATOM 1984 N N . LEU B 1 119 ? 4.668 -8.516 -0.188 1 98.94 119 LEU B N 1
ATOM 1985 C CA . LEU B 1 119 ? 3.498 -7.848 0.369 1 98.94 119 LEU B CA 1
ATOM 1986 C C . LEU B 1 119 ? 2.994 -6.758 -0.571 1 98.94 119 LEU B C 1
ATOM 1988 O O . LEU B 1 119 ? 3.645 -5.719 -0.73 1 98.94 119 LEU B O 1
ATOM 1992 N N . LEU B 1 120 ? 1.89 -7.016 -1.242 1 98.88 120 LEU B N 1
ATOM 1993 C CA . LEU B 1 120 ? 1.289 -6.031 -2.137 1 98.88 120 LEU B CA 1
ATOM 1994 C C . LEU B 1 120 ? 0.187 -5.254 -1.427 1 98.88 120 LEU B C 1
ATOM 1996 O O . LEU B 1 120 ? -0.77 -5.844 -0.921 1 98.88 120 LEU B O 1
ATOM 2000 N N . LEU B 1 121 ? 0.38 -3.965 -1.31 1 98.94 121 LEU B N 1
ATOM 2001 C CA . LEU B 1 121 ? -0.66 -3.064 -0.826 1 98.94 121 LEU B CA 1
ATOM 2002 C C . LEU B 1 121 ? -1.259 -2.258 -1.974 1 98.94 121 LEU B C 1
ATOM 2004 O O . LEU B 1 121 ? -0.529 -1.759 -2.834 1 98.94 121 LEU B O 1
ATOM 2008 N N . GLU B 1 122 ? -2.506 -2.209 -2.061 1 98.81 122 GLU B N 1
ATOM 2009 C CA . GLU B 1 122 ? -3.324 -1.399 -2.957 1 98.81 122 GLU B CA 1
ATOM 2010 C C . GLU B 1 122 ? -4.594 -0.916 -2.258 1 98.81 122 GLU B C 1
ATOM 2012 O O . GLU B 1 122 ? -4.754 -1.105 -1.051 1 98.81 122 GLU B O 1
ATOM 2017 N N . ASP B 1 123 ? -5.465 -0.161 -2.959 1 98.81 123 ASP B N 1
ATOM 2018 C CA . ASP B 1 123 ? -6.73 0.269 -2.377 1 98.81 123 ASP B CA 1
ATOM 2019 C C . ASP B 1 123 ? -7.695 -0.907 -2.225 1 98.81 123 ASP B C 1
ATOM 2021 O O . ASP B 1 123 ? -8.578 -1.107 -3.062 1 98.81 123 ASP B O 1
ATOM 2025 N N . SER B 1 124 ? -7.547 -1.626 -1.09 1 98.81 124 SER B N 1
ATOM 2026 C CA . SER B 1 124 ? -8.297 -2.859 -0.868 1 98.81 124 SER B CA 1
ATOM 2027 C C . SER B 1 124 ? -9.789 -2.586 -0.75 1 98.81 124 SER B C 1
ATOM 2029 O O . SER B 1 124 ? -10.609 -3.465 -1.021 1 98.81 124 SER B O 1
ATOM 2031 N N . TRP B 1 125 ? -10.188 -1.382 -0.337 1 98.69 125 TRP B N 1
ATOM 2032 C CA . TRP B 1 125 ? -11.602 -1.009 -0.306 1 98.69 125 TRP B CA 1
ATOM 2033 C C . TRP B 1 125 ? -12.195 -1.008 -1.711 1 98.69 125 TRP B C 1
ATOM 2035 O O . TRP B 1 125 ? -13.242 -1.612 -1.948 1 98.69 125 TRP B O 1
ATOM 2045 N N . HIS B 1 126 ? -11.484 -0.382 -2.605 1 98.44 126 HIS B N 1
ATOM 2046 C CA . HIS B 1 126 ? -11.984 -0.304 -3.973 1 98.44 126 HIS B CA 1
ATOM 2047 C C . HIS B 1 126 ? -12.047 -1.686 -4.617 1 98.44 126 HIS B C 1
ATOM 2049 O O . HIS B 1 126 ? -12.977 -1.985 -5.363 1 98.44 126 HIS B O 1
ATOM 2055 N N . VAL B 1 127 ? -11.047 -2.52 -4.363 1 98.69 127 VAL B N 1
ATOM 2056 C CA . VAL B 1 127 ? -11.055 -3.885 -4.879 1 98.69 127 VAL B CA 1
ATOM 2057 C C . VAL B 1 127 ? -12.297 -4.617 -4.375 1 98.69 127 VAL B C 1
ATOM 2059 O O . VAL B 1 127 ? -12.992 -5.277 -5.152 1 98.69 127 VAL B O 1
ATOM 2062 N N . ALA B 1 128 ? -12.57 -4.496 -3.09 1 98.62 128 ALA B N 1
ATOM 2063 C CA . ALA B 1 128 ? -13.734 -5.152 -2.498 1 98.62 128 ALA B CA 1
ATOM 2064 C C . ALA B 1 128 ? -15.023 -4.664 -3.145 1 98.62 128 ALA B C 1
ATOM 2066 O O . ALA B 1 128 ? -15.906 -5.461 -3.469 1 98.62 128 ALA B O 1
ATOM 2067 N N . GLN B 1 129 ? -15.109 -3.361 -3.346 1 98.25 129 GLN B N 1
ATOM 2068 C CA . GLN B 1 129 ? -16.312 -2.783 -3.941 1 98.25 129 GLN B CA 1
ATOM 2069 C C . GLN B 1 129 ? -16.516 -3.285 -5.371 1 98.25 129 GLN B C 1
ATOM 2071 O O . GLN B 1 129 ? -17.641 -3.461 -5.816 1 98.25 129 GLN B O 1
ATOM 2076 N N . ALA B 1 130 ? -15.406 -3.533 -6.031 1 98.5 130 ALA B N 1
ATOM 2077 C CA . ALA B 1 130 ? -15.461 -3.889 -7.445 1 98.5 130 ALA B CA 1
ATOM 2078 C C . ALA B 1 130 ? -16 -5.305 -7.637 1 98.5 130 ALA B C 1
ATOM 2080 O O . ALA B 1 130 ? -16.547 -5.625 -8.695 1 98.5 130 ALA B O 1
ATOM 2081 N N . VAL B 1 131 ? -15.805 -6.203 -6.633 1 98.12 131 VAL B N 1
ATOM 2082 C CA . VAL B 1 131 ? -16.234 -7.59 -6.809 1 98.12 131 VAL B CA 1
ATOM 2083 C C . VAL B 1 131 ? -17.672 -7.75 -6.34 1 98.12 131 VAL B C 1
ATOM 2085 O O . VAL B 1 131 ? -18.312 -8.773 -6.598 1 98.12 131 VAL B O 1
ATOM 2088 N N . LEU B 1 132 ? -18.172 -6.758 -5.59 1 96.69 132 LEU B N 1
ATOM 2089 C CA . LEU B 1 132 ? -19.562 -6.793 -5.121 1 96.69 132 LEU B CA 1
ATOM 2090 C C . LEU B 1 132 ? -20.531 -6.445 -6.25 1 96.69 132 LEU B C 1
ATOM 2092 O O . LEU B 1 132 ? -20.25 -5.539 -7.043 1 96.69 132 LEU B O 1
ATOM 2096 N N . PRO B 1 133 ? -21.672 -7.148 -6.305 1 93.19 133 PRO B N 1
ATOM 2097 C CA . PRO B 1 133 ? -22.641 -6.855 -7.363 1 93.19 133 PRO B CA 1
ATOM 2098 C C . PRO B 1 133 ? -23.25 -5.461 -7.238 1 93.19 133 PRO B C 1
ATOM 2100 O O . PRO B 1 133 ? -23.312 -4.906 -6.141 1 93.19 133 PRO B O 1
#